Protein AF-0000000080753562 (afdb_homodimer)

pLDDT: mean 94.11, std 10.63, range [34.84, 98.75]

Nearest PDB structures (foldseek):
  7oxh-assembly1_A  TM=8.530E-01  e=1.179E-18  Thermus thermophilus HB8
  8g01-assembly1_C  TM=7.778E-01  e=6.197E-17  Escherichia coli K-12
  5i7q-assembly1_A  TM=8.798E-01  e=6.360E-14  Homo sapiens
  4dt4-assembly1_A  TM=7.526E-01  e=2.762E-15  Escherichia coli K-12
  2k8i-assembly1_A  TM=6.043E-01  e=2.868E-17  Escherichia coli

Organism: Azotobacter vinelandii (strain DJ / ATCC BAA-1303) (NCBI:txid322710)

Foldseek 3Di:
DFDDAQKKWWKWKWKDFPVGHTPDTCPPHGTDIKGQPLCPAFQQVSVVRGGPFAFDKDKDKDFLVRHQEAADPVQKDKDFQVVVPPDPDDDFQDKDWDADPVGDIFIWTFHDDDPRITMIGRGDPCHRTIMMMIMGTHHIDRHDPVCVVVSIHDPVDDPPD/DFDDAQKWWWKWKWKDFPVRDTPDTCPPHGTDIKGQPLCPAFQQVSVVRGGPFAFDKDKDKDFLVRHQEAADPVQKDKDFQVVVPPDPDDDFQDKDWDADPVGDIFIWTFHDDDPRITMIGRGDPCHRTIMMMIMGTHHIGRHDPVCVVVSIHDPVDDPPD

Secondary structure (DSSP, 8-state):
-B--TTEEEEEEEEEE-TT--EEEE-TTSPPEEEETTTT-S-HHHHHHHTT-BTT-EEEEEE-GGGTT----GGGEEEEEGGGGTT-S---TT-EEEEE-TTS-EEEEEEEEEETTEEEEE-S-TTTT--EEEEEEEEEEEEPPHHHHHHTS---SS----/-B--TTEEEEEEEEEE-TT--EEEE-TTSPPEEEETTTT-S-HHHHHHHTT-BTT-EEEEEE-GGGTT----GGGEEEEEGGGGTT-S---TT-EEEEE-TTS-EEEEEEEEEETTEEEEE-S-TTTT--EEEEEEEEEEEEPPHHHHHHTS---SS----

InterPro domains:
  IPR001179 FKBP-type peptidyl-prolyl cis-trans isomerase domain [PF00254] (6-73)
  IPR001179 FKBP-type peptidyl-prolyl cis-trans isomerase domain [PS50059] (6-93)
  IPR046357 Peptidyl-prolyl cis-trans isomerase domain superfamily [G3DSA:3.10.50.40] (1-161)

Radius of gyration: 28.95 Å; Cα contacts (8 Å, |Δi|>4): 696; chains: 2; bounding box: 46×84×55 Å

Sequence (322 aa):
MLIATNKAVSIDYTLTNDAGEVIDSSAGGAPLVYLHGAGNIIVGLEKALEGKQAGDELKVSIEPEEAYGEYSPELVATLNRAMFEGVDELAVGMQFHASGPDGSMQIVTIRDLDGDDVTVDGNHPLAGQRLNFQVKVVSVRDAHPEEIAHGHIHGAGGHHHMLIATNKAVSIDYTLTNDAGEVIDSSAGGAPLVYLHGAGNIIVGLEKALEGKQAGDELKVSIEPEEAYGEYSPELVATLNRAMFEGVDELAVGMQFHASGPDGSMQIVTIRDLDGDDVTVDGNHPLAGQRLNFQVKVVSVRDAHPEEIAHGHIHGAGGHHH

Solvent-accessible surface area (backbone atoms only — not comparable to full-atom values): 17597 Å² total; per-residue (Å²): 99,61,39,43,76,57,20,32,37,29,32,38,41,40,32,23,40,88,84,64,48,76,78,47,63,30,76,99,58,70,58,51,67,37,27,37,81,54,72,75,57,46,59,38,58,53,60,71,43,52,69,39,36,53,71,41,69,52,75,48,76,30,50,16,81,37,52,64,26,66,65,56,73,59,30,45,42,70,39,42,49,69,61,47,62,81,56,91,75,87,52,70,70,40,53,33,43,34,30,42,85,86,65,38,70,40,60,35,27,31,70,43,78,56,93,53,40,32,30,34,32,47,59,58,94,55,28,50,40,49,38,34,38,41,37,35,32,66,40,54,42,78,45,51,70,65,29,59,76,68,52,38,59,68,58,96,76,63,76,80,126,100,62,39,43,75,56,20,32,38,30,30,38,39,39,31,23,41,88,85,63,47,76,76,48,63,30,76,97,58,70,58,51,67,38,27,38,81,54,71,74,58,47,59,38,59,52,60,71,45,51,68,37,36,53,71,42,69,52,74,48,76,33,50,16,83,38,52,64,26,67,64,56,73,59,28,45,45,70,39,44,51,68,62,48,60,80,55,90,75,88,52,71,71,41,50,31,43,34,31,43,84,85,65,36,72,39,58,34,28,31,69,42,79,56,92,53,40,33,30,33,32,47,57,58,93,56,28,49,41,47,38,35,38,42,38,35,32,64,40,56,42,78,45,51,70,65,29,59,75,70,51,40,61,66,58,99,76,63,76,80,127

Structure (mmCIF, N/CA/C/O backbone):
data_AF-0000000080753562-model_v1
#
loop_
_entity.id
_entity.type
_entity.pdbx_description
1 polymer 'Peptidyl-prolyl cis-trans isomerase'
#
loop_
_atom_site.group_PDB
_atom_site.id
_atom_site.type_symbol
_atom_site.label_atom_id
_atom_site.label_alt_id
_atom_site.label_comp_id
_atom_site.label_asym_id
_atom_site.label_entity_id
_atom_site.label_seq_id
_atom_site.pdbx_PDB_ins_code
_atom_site.Cartn_x
_atom_site.Cartn_y
_atom_site.Cartn_z
_atom_site.occupancy
_atom_site.B_iso_or_equiv
_atom_site.auth_seq_id
_atom_site.auth_comp_id
_atom_site.auth_asym_id
_atom_site.auth_atom_id
_atom_site.pdbx_PDB_model_num
ATOM 1 N N . MET A 1 1 ? 16.125 -40.438 -18.219 1 96.06 1 MET A N 1
ATOM 2 C CA . MET A 1 1 ? 16.172 -40.375 -16.766 1 96.06 1 MET A CA 1
ATOM 3 C C . MET A 1 1 ? 14.82 -39.938 -16.203 1 96.06 1 MET A C 1
ATOM 5 O O . MET A 1 1 ? 14.086 -39.188 -16.859 1 96.06 1 MET A O 1
ATOM 9 N N . LEU A 1 2 ? 14.555 -40.406 -15.016 1 98.19 2 LEU A N 1
ATOM 10 C CA . LEU A 1 2 ? 13.25 -40.094 -14.438 1 98.19 2 LEU A CA 1
ATOM 11 C C . LEU A 1 2 ? 13.297 -38.781 -13.672 1 98.19 2 LEU A C 1
ATOM 13 O O . LEU A 1 2 ? 14.305 -38.469 -13.039 1 98.1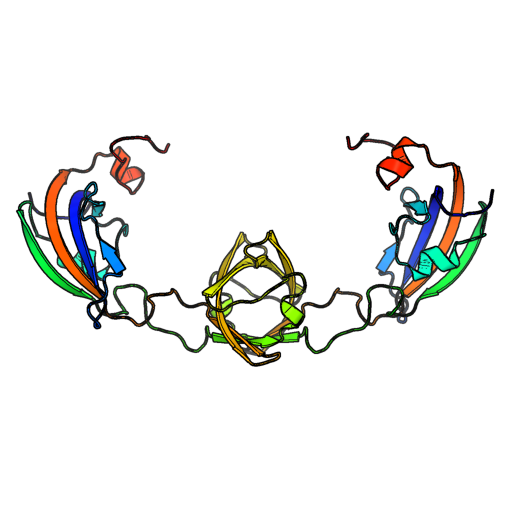9 2 LEU A O 1
ATOM 17 N N . ILE A 1 3 ? 12.242 -38.094 -13.797 1 98.69 3 ILE A N 1
ATOM 18 C CA . ILE A 1 3 ? 12.102 -36.875 -13.008 1 98.69 3 ILE A CA 1
ATOM 19 C C . ILE A 1 3 ? 12.07 -37.219 -11.523 1 98.69 3 ILE A C 1
ATOM 21 O O . ILE A 1 3 ? 11.312 -38.094 -11.094 1 98.69 3 ILE A O 1
ATOM 25 N N . ALA A 1 4 ? 12.883 -36.594 -10.789 1 98.31 4 ALA A N 1
ATOM 26 C CA . ALA A 1 4 ? 13.016 -36.719 -9.336 1 98.31 4 ALA A CA 1
ATOM 27 C C . ALA A 1 4 ? 13.633 -35.469 -8.719 1 98.31 4 ALA A C 1
ATOM 29 O O . ALA A 1 4 ? 14.047 -34.562 -9.438 1 98.31 4 ALA A O 1
ATOM 30 N N . THR A 1 5 ? 13.664 -35.469 -7.406 1 98 5 THR A N 1
ATOM 31 C CA . THR A 1 5 ? 14.227 -34.344 -6.695 1 98 5 THR A CA 1
ATOM 32 C C . THR A 1 5 ? 15.625 -34.031 -7.227 1 98 5 THR A C 1
ATOM 34 O O . THR A 1 5 ? 16.422 -34.906 -7.477 1 98 5 THR A O 1
ATOM 37 N N . ASN A 1 6 ? 15.875 -32.75 -7.457 1 97.62 6 ASN A N 1
ATOM 38 C CA . ASN A 1 6 ? 17.156 -32.188 -7.883 1 97.62 6 ASN A CA 1
ATOM 39 C C . ASN A 1 6 ? 17.453 -32.5 -9.344 1 97.62 6 ASN A C 1
ATOM 41 O O . ASN A 1 6 ? 18.609 -32.625 -9.734 1 97.62 6 ASN A O 1
ATOM 45 N N . LYS A 1 7 ? 16.438 -32.719 -10.047 1 98.25 7 LYS A N 1
ATOM 46 C CA . LYS A 1 7 ? 16.578 -32.781 -11.5 1 98.25 7 LYS A CA 1
ATOM 47 C C . LYS A 1 7 ? 16.156 -31.484 -12.156 1 98.25 7 LYS A C 1
ATOM 49 O O . LYS A 1 7 ? 15.227 -30.812 -11.695 1 98.25 7 LYS A O 1
ATOM 54 N N . ALA A 1 8 ? 16.891 -31.062 -13.148 1 98.25 8 ALA A N 1
ATOM 55 C CA . ALA A 1 8 ? 16.469 -29.984 -14.039 1 98.25 8 ALA A CA 1
ATOM 56 C C . ALA A 1 8 ? 15.523 -30.516 -15.117 1 98.25 8 ALA A C 1
ATOM 58 O O . ALA A 1 8 ? 15.906 -31.359 -15.922 1 98.25 8 ALA A O 1
ATOM 59 N N . VAL A 1 9 ? 14.344 -30.016 -15.164 1 98.31 9 VAL A N 1
ATOM 60 C CA . VAL A 1 9 ? 13.32 -30.547 -16.047 1 98.31 9 VAL A CA 1
ATOM 61 C C . VAL A 1 9 ? 12.836 -29.453 -17 1 98.31 9 VAL A C 1
ATOM 63 O O . VAL A 1 9 ? 12.586 -28.328 -16.578 1 98.31 9 VAL A O 1
ATOM 66 N N . SER A 1 10 ? 12.812 -29.703 -18.234 1 97.81 10 SER A N 1
ATOM 67 C CA . SER A 1 10 ? 12.25 -28.828 -19.266 1 97.81 10 SER A CA 1
ATOM 68 C C . SER A 1 10 ? 10.906 -29.359 -19.766 1 97.81 10 SER A C 1
ATOM 70 O O . SER A 1 10 ? 10.805 -30.531 -20.156 1 97.81 10 SER A O 1
ATOM 72 N N . ILE A 1 11 ? 9.898 -28.5 -19.781 1 98.31 11 ILE A N 1
ATOM 73 C CA . ILE A 1 11 ? 8.594 -28.984 -20.203 1 98.31 11 ILE A CA 1
ATOM 74 C C . ILE A 1 11 ? 7.961 -27.984 -21.172 1 98.31 11 ILE A C 1
ATOM 76 O O . ILE A 1 11 ? 8.164 -26.766 -21.031 1 98.31 11 ILE A O 1
ATOM 80 N N . ASP A 1 12 ? 7.211 -28.438 -22.125 1 98.12 12 ASP A N 1
ATOM 81 C CA . ASP A 1 12 ? 6.172 -27.688 -22.828 1 98.12 12 ASP A CA 1
ATOM 82 C C . ASP A 1 12 ? 4.812 -27.875 -22.156 1 98.12 12 ASP A C 1
ATOM 84 O O . ASP A 1 12 ? 4.48 -28.969 -21.719 1 98.12 12 ASP A O 1
ATOM 88 N N . TYR A 1 13 ? 4.082 -26.781 -22.109 1 98.56 13 TYR A N 1
ATOM 89 C CA . TYR A 1 13 ? 2.803 -26.953 -21.438 1 98.56 13 TYR A CA 1
ATOM 90 C C . TYR A 1 13 ? 1.771 -25.969 -21.969 1 98.56 13 TYR A C 1
ATOM 92 O O . TYR A 1 13 ? 2.127 -24.938 -22.547 1 98.56 13 TYR A O 1
ATOM 100 N N . THR A 1 14 ? 0.542 -26.297 -21.828 1 98.44 14 THR A N 1
ATOM 101 C CA . THR A 1 14 ? -0.623 -25.422 -21.938 1 98.44 14 THR A CA 1
ATOM 102 C C . THR A 1 14 ? -1.498 -25.531 -20.703 1 98.44 14 THR A C 1
ATOM 104 O O . THR A 1 14 ? -1.839 -26.625 -20.266 1 98.44 14 THR A O 1
ATOM 107 N N . LEU A 1 15 ? -1.77 -24.406 -20.125 1 98.56 15 LEU A N 1
ATOM 108 C CA . LEU A 1 15 ? -2.607 -24.312 -18.938 1 98.56 15 LEU A CA 1
ATOM 109 C C . LEU A 1 15 ? -3.969 -23.719 -19.266 1 98.56 15 LEU A C 1
ATOM 111 O O . LEU A 1 15 ? -4.047 -22.625 -19.828 1 98.56 15 LEU A O 1
ATOM 115 N N . THR A 1 16 ? -4.996 -24.422 -18.938 1 98.38 16 THR A N 1
ATOM 116 C CA . THR A 1 16 ? -6.348 -23.922 -19.156 1 98.38 16 THR A CA 1
ATOM 117 C C . THR A 1 16 ? -7.16 -24 -17.859 1 98.38 16 THR A C 1
ATOM 119 O O . THR A 1 16 ? -6.801 -24.734 -16.938 1 98.38 16 THR A O 1
ATOM 122 N N . ASN A 1 17 ? -8.195 -23.172 -17.875 1 97.81 17 ASN A N 1
ATOM 123 C CA . ASN A 1 17 ? -9.188 -23.359 -16.812 1 97.81 17 ASN A CA 1
ATOM 124 C C . ASN A 1 17 ? -10.305 -24.297 -17.25 1 97.81 17 ASN A C 1
ATOM 126 O O . ASN A 1 17 ? -10.25 -24.859 -18.344 1 97.81 17 ASN A O 1
ATOM 130 N N . ASP A 1 18 ? -11.273 -24.562 -16.328 1 96.88 18 ASP A N 1
ATOM 131 C CA . ASP A 1 18 ? -12.336 -25.531 -16.609 1 96.88 18 ASP A CA 1
ATOM 132 C C . ASP A 1 18 ? -13.211 -25.047 -17.766 1 96.88 18 ASP A C 1
ATOM 134 O O . ASP A 1 18 ? -13.898 -25.859 -18.406 1 96.88 18 ASP A O 1
ATOM 138 N N . ALA A 1 19 ? -13.18 -23.828 -18.031 1 96 19 ALA A N 1
ATOM 139 C CA . ALA A 1 19 ? -13.953 -23.281 -19.156 1 96 19 ALA A CA 1
ATOM 140 C C . ALA A 1 19 ? -13.219 -23.484 -20.469 1 96 19 ALA A C 1
ATOM 142 O O . ALA A 1 19 ? -13.75 -23.156 -21.531 1 96 19 ALA A O 1
ATOM 143 N N . GLY A 1 20 ? -12.031 -23.875 -20.391 1 96.31 20 GLY A N 1
ATOM 144 C CA . GLY A 1 20 ? -11.242 -24.156 -21.578 1 96.31 20 GLY A CA 1
ATOM 145 C C . GLY A 1 20 ? -10.422 -22.969 -22.031 1 96.31 20 GLY A C 1
ATOM 146 O O . GLY A 1 20 ? -9.766 -23.016 -23.078 1 96.31 20 GLY A O 1
ATOM 147 N N . GLU A 1 21 ? -10.5 -21.953 -21.266 1 97.12 21 GLU A N 1
ATOM 148 C CA . GLU A 1 21 ? -9.703 -20.766 -21.594 1 97.12 21 GLU A CA 1
ATOM 149 C C . GLU A 1 21 ? -8.227 -21 -21.297 1 97.12 21 GLU A C 1
ATOM 151 O O . GLU A 1 21 ? -7.875 -21.5 -20.219 1 97.12 21 GLU A O 1
ATOM 156 N N . VAL A 1 22 ? -7.41 -20.547 -22.234 1 98.12 22 VAL A N 1
ATOM 157 C CA . VAL A 1 22 ? -5.973 -20.672 -22.031 1 98.12 22 VAL A CA 1
ATOM 158 C C . VAL A 1 22 ? -5.48 -19.594 -21.078 1 98.12 22 VAL A C 1
ATOM 160 O O . VAL A 1 22 ? -5.68 -18.391 -21.344 1 98.12 22 VAL A O 1
ATOM 163 N N . ILE A 1 23 ? -4.895 -19.969 -20.047 1 97.12 23 ILE A N 1
ATOM 164 C CA . ILE A 1 23 ? -4.363 -19.062 -19.031 1 97.12 23 ILE A CA 1
ATOM 165 C C . ILE A 1 23 ? -2.889 -18.781 -19.328 1 97.12 23 ILE A C 1
ATOM 167 O O . ILE A 1 23 ? -2.43 -17.641 -19.203 1 97.12 23 ILE A O 1
ATOM 171 N N . ASP A 1 24 ? -2.158 -19.844 -19.625 1 96.62 24 ASP A N 1
ATOM 172 C CA . ASP A 1 24 ? -0.731 -19.75 -19.906 1 96.62 24 ASP A CA 1
ATOM 173 C C . ASP A 1 24 ? -0.28 -20.906 -20.797 1 96.62 24 ASP A C 1
ATOM 175 O O . ASP A 1 24 ? -0.893 -21.984 -20.797 1 96.62 24 ASP A O 1
ATOM 179 N N . SER A 1 25 ? 0.818 -20.625 -21.516 1 97.25 25 SER A N 1
ATOM 180 C CA . SER A 1 25 ? 1.336 -21.656 -22.406 1 97.25 25 SER A CA 1
ATOM 181 C C . SER A 1 25 ? 2.791 -21.391 -22.781 1 97.25 25 SER A C 1
ATOM 183 O O . SER A 1 25 ? 3.213 -20.234 -22.859 1 97.25 25 SER A O 1
ATOM 185 N N . SER A 1 26 ? 3.564 -22.391 -22.969 1 95.25 26 SER A N 1
ATOM 186 C CA . SER A 1 26 ? 4.922 -22.266 -23.484 1 95.25 26 SER A CA 1
ATOM 187 C C . SER A 1 26 ? 4.938 -22.281 -25.016 1 95.25 26 SER A C 1
ATOM 189 O O . SER A 1 26 ? 6.004 -22.219 -25.625 1 95.25 26 SER A O 1
ATOM 191 N N . ALA A 1 27 ? 3.773 -22.453 -25.625 1 89.19 27 ALA A N 1
ATOM 192 C CA . ALA A 1 27 ? 3.703 -22.562 -27.078 1 89.19 27 ALA A CA 1
ATOM 193 C C . ALA A 1 27 ? 4.332 -21.344 -27.75 1 89.19 27 ALA A C 1
ATOM 195 O O . ALA A 1 27 ? 4.031 -20.203 -27.391 1 89.19 27 ALA A O 1
ATOM 196 N N . GLY A 1 28 ? 5.152 -21.578 -28.781 1 90.75 28 GLY A N 1
ATOM 197 C CA . GLY A 1 28 ? 5.777 -20.531 -29.562 1 90.75 28 GLY A CA 1
ATOM 198 C C . GLY A 1 28 ? 7.043 -19.984 -28.922 1 90.75 28 GLY A C 1
ATOM 199 O O . GLY A 1 28 ? 7.699 -19.094 -29.484 1 90.75 28 GLY A O 1
ATOM 200 N N . GLY A 1 29 ? 7.371 -20.453 -27.703 1 91.44 29 GLY A N 1
ATOM 201 C CA . GLY A 1 29 ? 8.578 -20.031 -27.016 1 91.44 29 GLY A CA 1
ATOM 202 C C . GLY A 1 29 ? 9.422 -21.188 -26.516 1 91.44 29 GLY A C 1
ATOM 203 O O . GLY A 1 29 ? 9.25 -22.328 -26.953 1 91.44 29 GLY A O 1
ATOM 204 N N . ALA A 1 30 ? 10.383 -20.859 -25.703 1 92.5 30 ALA A N 1
ATOM 205 C CA . ALA A 1 30 ? 11.227 -21.875 -25.094 1 92.5 30 ALA A CA 1
ATOM 206 C C . ALA A 1 30 ? 10.461 -22.641 -24.016 1 92.5 30 ALA A C 1
ATOM 208 O O . ALA A 1 30 ? 9.57 -22.078 -23.359 1 92.5 30 ALA A O 1
ATOM 209 N N . PRO A 1 31 ? 10.789 -23.828 -23.828 1 96.38 31 PRO A N 1
ATOM 210 C CA . PRO A 1 31 ? 10.172 -24.609 -22.75 1 96.38 31 PRO A CA 1
ATOM 211 C C . PRO A 1 31 ? 10.445 -24.016 -21.375 1 96.38 31 PRO A C 1
ATOM 213 O O . PRO A 1 31 ? 11.422 -23.281 -21.188 1 96.38 31 PRO A O 1
ATOM 216 N N . LEU A 1 32 ? 9.57 -24.328 -20.422 1 96.5 32 LEU A N 1
ATOM 217 C CA . LEU A 1 32 ? 9.797 -23.953 -19.031 1 96.5 32 LEU A CA 1
ATOM 218 C C . LEU A 1 32 ? 10.812 -24.891 -18.375 1 96.5 32 LEU A C 1
ATOM 220 O O . LEU A 1 32 ? 10.688 -26.109 -18.469 1 96.5 32 LEU A O 1
ATOM 224 N N . VAL A 1 33 ? 11.781 -24.297 -17.797 1 97.12 33 VAL A N 1
ATOM 225 C CA . VAL A 1 33 ? 12.781 -25.094 -17.094 1 97.12 33 VAL A CA 1
ATOM 226 C C . VAL A 1 33 ? 12.703 -24.812 -15.594 1 97.12 33 VAL A C 1
ATOM 228 O O . VAL A 1 33 ? 12.648 -23.656 -15.172 1 97.12 33 VAL A O 1
ATOM 231 N N . TYR A 1 34 ? 12.641 -25.891 -14.836 1 97.56 34 TYR A N 1
ATOM 232 C CA . TYR A 1 34 ? 12.539 -25.719 -13.391 1 97.56 34 TYR A CA 1
ATOM 233 C C . TYR A 1 34 ? 13.32 -26.797 -12.648 1 97.56 34 TYR A C 1
ATOM 235 O O . TYR A 1 34 ? 13.688 -27.812 -13.234 1 97.56 34 TYR A O 1
ATOM 243 N N . LEU A 1 35 ? 13.672 -26.516 -11.445 1 98.25 35 LEU A N 1
ATOM 244 C CA . LEU A 1 35 ? 14.328 -27.484 -10.562 1 98.25 35 LEU A CA 1
ATOM 245 C C . LEU A 1 35 ? 13.297 -28.297 -9.781 1 98.25 35 LEU A C 1
ATOM 247 O O . LEU A 1 35 ? 12.617 -27.75 -8.906 1 98.25 35 LEU A O 1
ATOM 251 N N . HIS A 1 36 ? 13.195 -29.578 -10.062 1 98.31 36 HIS A N 1
ATOM 252 C CA . HIS A 1 36 ? 12.195 -30.422 -9.422 1 98.31 36 HIS A CA 1
ATOM 253 C C . HIS A 1 36 ? 12.477 -30.578 -7.93 1 98.31 36 HIS A C 1
ATOM 255 O O . HIS A 1 36 ? 13.609 -30.875 -7.539 1 98.31 36 HIS A O 1
ATOM 261 N N . GLY A 1 37 ? 11.43 -30.406 -7.18 1 97.5 37 GLY A N 1
ATOM 262 C CA . GLY A 1 37 ? 11.578 -30.547 -5.738 1 97.5 37 GLY A CA 1
ATOM 263 C C . GLY A 1 37 ? 11.844 -29.234 -5.039 1 97.5 37 GLY A C 1
ATOM 264 O O . GLY A 1 37 ? 11.859 -29.172 -3.809 1 97.5 37 GLY A O 1
ATOM 265 N N . ALA A 1 38 ? 12.039 -28.188 -5.73 1 97.12 38 ALA A N 1
ATOM 266 C CA . ALA A 1 38 ? 12.422 -26.906 -5.148 1 97.12 38 ALA A CA 1
ATOM 267 C C . ALA A 1 38 ? 11.219 -25.969 -5.031 1 97.12 38 ALA A C 1
ATOM 269 O O . ALA A 1 38 ? 11.367 -24.812 -4.652 1 97.12 38 ALA A O 1
ATOM 270 N N . GLY A 1 39 ? 10.086 -26.484 -5.363 1 96.19 39 GLY A N 1
ATOM 271 C CA . GLY A 1 39 ? 8.883 -25.672 -5.246 1 96.19 39 GLY A CA 1
ATOM 272 C C . GLY A 1 39 ? 8.805 -24.578 -6.297 1 96.19 39 GLY A C 1
ATOM 273 O O . GLY A 1 39 ? 8.258 -23.5 -6.035 1 96.19 39 GLY A O 1
ATOM 274 N N . ASN A 1 40 ? 9.352 -24.75 -7.5 1 96.06 40 ASN A N 1
ATOM 275 C CA . ASN A 1 40 ? 9.406 -23.75 -8.562 1 96.06 40 ASN A CA 1
ATOM 276 C C . ASN A 1 40 ? 8.102 -23.703 -9.359 1 96.06 40 ASN A C 1
ATOM 278 O O . ASN A 1 40 ? 7.859 -22.75 -10.102 1 96.06 40 ASN A O 1
ATOM 282 N N . ILE A 1 41 ? 7.285 -24.734 -9.297 1 96.75 41 ILE A N 1
ATOM 283 C CA . ILE A 1 41 ? 5.988 -24.828 -9.961 1 96.75 41 ILE A CA 1
ATOM 284 C C . ILE A 1 41 ? 4.93 -25.297 -8.969 1 96.75 41 ILE A C 1
ATOM 286 O O . ILE A 1 41 ? 5.25 -25.656 -7.832 1 96.75 41 ILE A O 1
ATOM 290 N N . ILE A 1 42 ? 3.701 -25.172 -9.344 1 96.62 42 ILE A N 1
ATOM 291 C CA . ILE A 1 42 ? 2.648 -25.5 -8.383 1 96.62 42 ILE A CA 1
ATOM 292 C C . ILE A 1 42 ? 2.779 -26.969 -7.961 1 96.62 42 ILE A C 1
ATOM 294 O O . ILE A 1 42 ? 3.164 -27.828 -8.766 1 96.62 42 ILE A O 1
ATOM 298 N N . VAL A 1 43 ? 2.518 -27.266 -6.734 1 97.62 43 VAL A N 1
ATOM 299 C CA . VAL A 1 43 ? 2.768 -28.547 -6.062 1 97.62 43 VAL A CA 1
ATOM 300 C C . VAL A 1 43 ? 2.072 -29.672 -6.82 1 97.62 43 VAL A C 1
ATOM 302 O O . VAL A 1 43 ? 2.643 -30.75 -6.996 1 97.62 43 VAL A O 1
ATOM 305 N N . GLY A 1 44 ? 0.854 -29.453 -7.223 1 98.44 44 GLY A N 1
ATOM 306 C CA . GLY A 1 44 ? 0.117 -30.484 -7.941 1 98.44 44 GLY A CA 1
ATOM 307 C C . GLY A 1 44 ? 0.78 -30.891 -9.242 1 98.44 44 GLY A C 1
ATOM 308 O O . GLY A 1 44 ? 0.771 -32.062 -9.602 1 98.44 44 GLY A O 1
ATOM 309 N N . LEU A 1 45 ? 1.279 -29.938 -9.969 1 98.5 45 LEU A N 1
ATOM 310 C CA . LEU A 1 45 ? 1.961 -30.25 -11.219 1 98.5 45 LEU A CA 1
ATOM 311 C C . LEU A 1 45 ? 3.258 -31 -10.953 1 98.5 45 LEU A C 1
ATOM 313 O O . LEU A 1 45 ? 3.578 -31.953 -11.664 1 98.5 45 LEU A O 1
ATOM 317 N N . GLU A 1 46 ? 4.012 -30.547 -10.023 1 98.25 46 GLU A N 1
ATOM 318 C CA . GLU A 1 46 ? 5.254 -31.219 -9.672 1 98.25 46 GLU A CA 1
ATOM 319 C C . GLU A 1 46 ? 5.004 -32.688 -9.328 1 98.25 46 GLU A C 1
ATOM 321 O O . GLU A 1 46 ? 5.734 -33.562 -9.781 1 98.25 46 GLU A O 1
ATOM 326 N N . LYS A 1 47 ? 3.994 -32.969 -8.539 1 98.31 47 LYS A N 1
ATOM 327 C CA . LYS A 1 47 ? 3.619 -34.344 -8.172 1 98.31 47 LYS A CA 1
ATOM 328 C C . LYS A 1 47 ? 3.283 -35.156 -9.406 1 98.31 47 LYS A C 1
ATOM 330 O O . LYS A 1 47 ? 3.695 -36.312 -9.516 1 98.31 47 LYS A O 1
ATOM 335 N N . ALA A 1 48 ? 2.551 -34.531 -10.289 1 98.5 48 ALA A N 1
ATOM 336 C CA . ALA A 1 48 ? 2.111 -35.25 -11.492 1 98.5 48 ALA A CA 1
ATOM 337 C C . ALA A 1 48 ? 3.297 -35.594 -12.383 1 98.5 48 ALA A C 1
ATOM 339 O O . ALA A 1 48 ? 3.25 -36.594 -13.117 1 98.5 48 ALA A O 1
ATOM 340 N N . LEU A 1 49 ? 4.367 -34.844 -12.266 1 98.69 49 LEU A N 1
ATOM 341 C CA . LEU A 1 49 ? 5.504 -35.031 -13.164 1 98.69 49 LEU A CA 1
ATOM 342 C C . LEU A 1 49 ? 6.512 -36 -12.57 1 98.69 49 LEU A C 1
ATOM 344 O O . LEU A 1 49 ? 7.383 -36.5 -13.281 1 98.69 49 LEU A O 1
ATOM 348 N N . GLU A 1 50 ? 6.438 -36.188 -11.289 1 98.56 50 GLU A N 1
ATOM 349 C CA . GLU A 1 50 ? 7.367 -37.094 -10.617 1 98.56 50 GLU A CA 1
ATOM 350 C C . GLU A 1 50 ? 7.387 -38.438 -11.289 1 98.56 50 GLU A C 1
ATOM 352 O O . GLU A 1 50 ? 6.332 -39.031 -11.578 1 98.56 50 GLU A O 1
ATOM 357 N N . GLY A 1 51 ? 8.516 -38.969 -11.562 1 98.62 51 GLY A N 1
ATOM 358 C CA . GLY A 1 51 ? 8.68 -40.312 -12.109 1 98.62 51 GLY A CA 1
ATOM 359 C C . GLY A 1 51 ? 8.508 -40.375 -13.609 1 98.62 51 GLY A C 1
ATOM 360 O O . GLY A 1 51 ? 8.633 -41.438 -14.211 1 98.62 51 GLY A O 1
ATOM 361 N N . LYS A 1 52 ? 8.195 -39.219 -14.25 1 98.62 52 LYS A N 1
ATOM 362 C CA . LYS A 1 52 ? 8.125 -39.156 -15.711 1 98.62 52 LYS A CA 1
ATOM 363 C C . LYS A 1 52 ? 9.516 -39 -16.312 1 98.62 52 LYS A C 1
ATOM 365 O O . LYS A 1 52 ? 10.5 -38.812 -15.594 1 98.62 52 LYS A O 1
ATOM 370 N N . GLN A 1 53 ? 9.578 -39.125 -17.609 1 98.5 53 GLN A N 1
ATOM 371 C CA . GLN A 1 53 ? 10.844 -38.969 -18.312 1 98.5 53 GLN A CA 1
ATOM 372 C C . GLN A 1 53 ? 10.664 -38.188 -19.609 1 98.5 53 GLN A C 1
ATOM 374 O O . GLN A 1 53 ? 9.539 -37.969 -20.047 1 98.5 53 GLN A O 1
ATOM 379 N N . ALA A 1 54 ? 11.773 -37.75 -20.219 1 98.5 54 ALA A N 1
ATOM 380 C CA . ALA A 1 54 ? 11.727 -37.031 -21.469 1 98.5 54 ALA A CA 1
ATOM 381 C C . ALA A 1 54 ? 10.883 -37.75 -22.516 1 98.5 54 ALA A C 1
ATOM 383 O O . ALA A 1 54 ? 11 -38.969 -22.656 1 98.5 54 ALA A O 1
ATOM 384 N N . GLY A 1 55 ? 10.055 -37.062 -23.141 1 98.38 55 GLY A N 1
ATOM 385 C CA . GLY A 1 55 ? 9.188 -37.656 -24.156 1 98.38 55 GLY A CA 1
ATOM 386 C C . GLY A 1 55 ? 7.797 -37.969 -23.641 1 98.38 55 GLY A C 1
ATOM 387 O O . GLY A 1 55 ? 6.863 -38.125 -24.438 1 98.38 55 GLY A O 1
ATOM 388 N N . ASP A 1 56 ? 7.617 -38.125 -22.359 1 98.62 56 ASP A N 1
ATOM 389 C CA . ASP A 1 56 ? 6.305 -38.406 -21.781 1 98.62 56 ASP A CA 1
ATOM 390 C C . ASP A 1 56 ? 5.363 -37.219 -21.969 1 98.62 56 ASP A C 1
ATOM 392 O O . ASP A 1 56 ? 5.793 -36.062 -21.922 1 98.62 56 ASP A O 1
ATOM 396 N N . GLU A 1 57 ? 4.148 -37.531 -22.219 1 98.56 57 GLU A N 1
ATOM 397 C CA . GLU A 1 57 ? 3.064 -36.531 -22.25 1 98.56 57 GLU A CA 1
ATOM 398 C C . GLU A 1 57 ? 2 -36.844 -21.203 1 98.56 57 GLU A C 1
ATOM 400 O O . GLU A 1 57 ? 1.703 -38.031 -20.938 1 98.56 57 GLU A O 1
ATOM 405 N N . LEU A 1 58 ? 1.498 -35.844 -20.641 1 98 58 LEU A N 1
ATOM 406 C CA . LEU A 1 58 ? 0.431 -36.094 -19.672 1 98 58 LEU A CA 1
ATOM 407 C C . LEU A 1 58 ? -0.537 -34.906 -19.625 1 98 58 LEU A C 1
ATOM 409 O O . LEU A 1 58 ? -0.171 -33.781 -19.984 1 98 58 LEU A O 1
ATOM 413 N N . LYS A 1 59 ? -1.814 -35.188 -19.375 1 98.44 59 LYS A N 1
ATOM 414 C CA . LYS A 1 59 ? -2.865 -34.25 -19 1 98.44 59 LYS A CA 1
ATOM 415 C C . LYS A 1 59 ? -3.277 -34.406 -17.547 1 98.44 59 LYS A C 1
ATOM 417 O O . LYS A 1 59 ? -3.539 -35.531 -17.094 1 98.44 59 LYS A O 1
ATOM 422 N N . VAL A 1 60 ? -3.279 -33.344 -16.844 1 98.5 60 VAL A N 1
ATOM 423 C CA . VAL A 1 60 ? -3.611 -33.469 -15.43 1 98.5 60 VAL A CA 1
ATOM 424 C C . VAL A 1 60 ? -4.426 -32.25 -14.977 1 98.5 60 VAL A C 1
ATOM 426 O O . VAL A 1 60 ? -4.16 -31.125 -15.398 1 98.5 60 VAL A O 1
ATOM 429 N N . SER A 1 61 ? -5.453 -32.531 -14.203 1 98.69 61 SER A N 1
ATOM 430 C CA . SER A 1 61 ? -6.219 -31.484 -13.523 1 98.69 61 SER A CA 1
ATOM 431 C C . SER A 1 61 ? -5.777 -31.328 -12.07 1 98.69 61 SER A C 1
ATOM 433 O O . SER A 1 61 ? -5.68 -32.312 -11.336 1 98.69 61 SER A O 1
ATOM 435 N N . ILE A 1 62 ? -5.469 -30.141 -11.711 1 98.5 62 ILE A N 1
ATOM 436 C CA . ILE A 1 62 ? -4.977 -29.859 -10.367 1 98.5 62 ILE A CA 1
ATOM 437 C C . ILE A 1 62 ? -6.016 -29.062 -9.594 1 98.5 62 ILE A C 1
ATOM 439 O O . ILE A 1 62 ? -6.41 -27.969 -10.023 1 98.5 62 ILE A O 1
ATOM 443 N N . GLU A 1 63 ? -6.426 -29.594 -8.477 1 98.44 63 GLU A N 1
ATOM 444 C CA . GLU A 1 63 ? -7.406 -28.906 -7.641 1 98.44 63 GLU A CA 1
ATOM 445 C C . GLU A 1 63 ? -6.797 -27.672 -6.984 1 98.44 63 GLU A C 1
ATOM 447 O O . GLU A 1 63 ? -5.582 -27.594 -6.816 1 98.44 63 GLU A O 1
ATOM 452 N N . PRO A 1 64 ? -7.641 -26.703 -6.531 1 98.19 64 PRO A N 1
ATOM 453 C CA . PRO A 1 64 ? -7.141 -25.453 -5.961 1 98.19 64 PRO A CA 1
ATOM 454 C C . PRO A 1 64 ? -6.18 -25.688 -4.797 1 98.19 64 PRO A C 1
ATOM 456 O O . PRO A 1 64 ? -5.188 -24.969 -4.664 1 98.19 64 PRO A O 1
ATOM 459 N N . GLU A 1 65 ? -6.387 -26.719 -3.986 1 97.69 65 GLU A N 1
ATOM 460 C CA . GLU A 1 65 ? -5.586 -26.969 -2.793 1 97.69 65 GLU A CA 1
ATOM 461 C C . GLU A 1 65 ? -4.137 -27.281 -3.154 1 97.69 65 GLU A C 1
ATOM 463 O O . GLU A 1 65 ? -3.232 -27.078 -2.338 1 97.69 65 GLU A O 1
ATOM 468 N N . GLU A 1 66 ? -3.912 -27.734 -4.344 1 98 66 GLU A N 1
ATOM 469 C CA . GLU A 1 66 ? -2.561 -28.078 -4.789 1 98 66 GLU A CA 1
ATOM 470 C C . GLU A 1 66 ? -2.086 -27.125 -5.879 1 98 66 GLU A C 1
ATOM 472 O O . GLU A 1 66 ? -1.124 -27.406 -6.59 1 98 66 GLU A O 1
ATOM 477 N N . ALA A 1 67 ? -2.824 -26.047 -6.066 1 97.62 67 ALA A N 1
ATOM 478 C CA . ALA A 1 67 ? -2.473 -25 -7.027 1 97.62 67 ALA A CA 1
ATOM 479 C C . ALA A 1 67 ? -2.291 -23.656 -6.332 1 97.62 67 ALA A C 1
ATOM 481 O O . ALA A 1 67 ? -1.321 -23.453 -5.598 1 97.62 67 ALA A O 1
ATOM 482 N N . TYR A 1 68 ? -3.213 -22.75 -6.566 1 97.12 68 TYR A N 1
ATOM 483 C CA . TYR A 1 68 ? -3.047 -21.422 -6.008 1 97.12 68 TYR A CA 1
ATOM 484 C C . TYR A 1 68 ? -3.908 -21.234 -4.762 1 97.12 68 TYR A C 1
ATOM 486 O O . TYR A 1 68 ? -4.125 -20.109 -4.309 1 97.12 68 TYR A O 1
ATOM 494 N N . GLY A 1 69 ? -4.469 -22.438 -4.223 1 96.94 69 GLY A N 1
ATOM 495 C CA . GLY A 1 69 ? -5.238 -22.406 -2.988 1 96.94 69 GLY A CA 1
ATOM 496 C C . GLY A 1 69 ? -6.715 -22.141 -3.209 1 96.94 69 GLY A C 1
ATOM 497 O O . GLY A 1 69 ? -7.137 -21.844 -4.324 1 96.94 69 GLY A O 1
ATOM 498 N N . GLU A 1 70 ? -7.461 -22.297 -2.15 1 97.44 70 GLU A N 1
ATOM 499 C CA . GLU A 1 70 ? -8.898 -22.047 -2.191 1 97.44 70 GLU A CA 1
ATOM 500 C C . GLU A 1 70 ? -9.203 -20.547 -2.197 1 97.44 70 GLU A C 1
ATOM 502 O O . GLU A 1 70 ? -8.375 -19.75 -1.767 1 97.44 70 GLU A O 1
ATOM 507 N N . TYR A 1 71 ? -10.391 -20.25 -2.795 1 97.38 71 TYR A N 1
ATOM 508 C CA . TYR A 1 71 ? -10.859 -18.875 -2.725 1 97.38 71 TYR A CA 1
ATOM 509 C C . TYR A 1 71 ? -11.359 -18.531 -1.324 1 97.38 71 TYR A C 1
ATOM 511 O O . TYR A 1 71 ? -12.125 -19.297 -0.733 1 97.38 71 TYR A O 1
ATOM 519 N N . SER A 1 72 ? -10.867 -17.422 -0.806 1 96.62 72 SER A N 1
ATOM 520 C CA . SER A 1 72 ? -11.289 -17.031 0.534 1 96.62 72 SER A CA 1
ATOM 521 C C . SER A 1 72 ? -12.188 -15.797 0.489 1 96.62 72 SER A C 1
ATOM 523 O O . SER A 1 72 ? -11.734 -14.711 0.11 1 96.62 72 SER A O 1
ATOM 525 N N . PRO A 1 73 ? -13.391 -15.922 0.881 1 96.56 73 PRO A N 1
ATOM 526 C CA . PRO A 1 73 ? -14.266 -14.742 0.941 1 96.56 73 PRO A CA 1
ATOM 527 C C . PRO A 1 73 ? -13.758 -13.688 1.916 1 96.56 73 PRO A C 1
ATOM 529 O O . PRO A 1 73 ? -14.086 -12.5 1.775 1 96.56 73 PRO A O 1
ATOM 532 N N . GLU A 1 74 ? -12.953 -14.07 2.885 1 96 74 GLU A N 1
ATOM 533 C CA . GLU A 1 74 ? -12.43 -13.164 3.898 1 96 74 GLU A CA 1
ATOM 534 C C . GLU A 1 74 ? -11.422 -12.188 3.297 1 96 74 GLU A C 1
ATOM 536 O O . GLU A 1 74 ? -11.07 -11.188 3.92 1 96 74 GLU A O 1
ATOM 541 N N . LEU A 1 75 ? -10.992 -12.469 2.145 1 96.56 75 LEU A N 1
ATOM 542 C CA . LEU A 1 75 ? -10.016 -11.609 1.483 1 96.56 75 LEU A CA 1
ATOM 543 C C . LEU A 1 75 ? -10.703 -10.648 0.522 1 96.56 75 LEU A C 1
ATOM 545 O O . LEU A 1 75 ? -10.055 -10.055 -0.342 1 96.56 75 LEU A O 1
ATOM 549 N N . VAL A 1 76 ? -11.969 -10.594 0.696 1 97 76 VAL A N 1
ATOM 550 C CA . VAL A 1 76 ? -12.766 -9.625 -0.05 1 97 76 VAL A CA 1
ATOM 551 C C . VAL A 1 76 ? -13.328 -8.578 0.905 1 97 76 VAL A C 1
ATOM 553 O O . VAL A 1 76 ? -13.812 -8.914 1.989 1 97 76 VAL A O 1
ATOM 556 N N . ALA A 1 77 ? -13.258 -7.309 0.489 1 96.81 77 ALA A N 1
ATOM 557 C CA . ALA A 1 77 ? -13.766 -6.234 1.337 1 96.81 77 ALA A CA 1
ATOM 558 C C . ALA A 1 77 ? -14.336 -5.094 0.497 1 96.81 77 ALA A C 1
ATOM 560 O O . ALA A 1 77 ? -13.984 -4.945 -0.676 1 96.81 77 ALA A O 1
ATOM 561 N N . THR A 1 78 ? -15.234 -4.43 1.096 1 97 78 THR A N 1
ATOM 562 C CA . THR A 1 78 ? -15.781 -3.229 0.468 1 97 78 THR A CA 1
ATOM 563 C C . THR A 1 78 ? -15.273 -1.973 1.169 1 97 78 THR A C 1
ATOM 565 O O . THR A 1 78 ? -15.383 -1.849 2.391 1 97 78 THR A O 1
ATOM 568 N N . LEU A 1 79 ? -14.703 -1.062 0.428 1 96.94 79 LEU A N 1
ATOM 569 C CA . LEU A 1 79 ? -14.172 0.203 0.919 1 96.94 79 LEU A CA 1
ATOM 570 C C . LEU A 1 79 ? -14.898 1.384 0.292 1 96.94 79 LEU A C 1
ATOM 572 O O . LEU A 1 79 ? -15.5 1.253 -0.78 1 96.94 79 LEU A O 1
ATOM 576 N N . ASN A 1 80 ? -14.852 2.465 0.964 1 97 80 ASN A N 1
ATOM 577 C CA . ASN A 1 80 ? -15.367 3.688 0.364 1 97 80 ASN A CA 1
ATOM 578 C C . ASN A 1 80 ? -14.414 4.25 -0.684 1 97 80 ASN A C 1
ATOM 580 O O . ASN A 1 80 ? -13.203 4.262 -0.479 1 97 80 ASN A O 1
ATOM 584 N N . ARG A 1 81 ? -14.977 4.766 -1.74 1 95.56 81 ARG A N 1
ATOM 585 C CA . ARG A 1 81 ? -14.219 5.344 -2.842 1 95.56 81 ARG A CA 1
ATOM 586 C C . ARG A 1 81 ? -13.266 6.43 -2.34 1 95.56 81 ARG A C 1
ATOM 588 O O . ARG A 1 81 ? -12.195 6.629 -2.906 1 95.56 81 ARG A O 1
ATOM 595 N N . ALA A 1 82 ? -13.547 7.082 -1.299 1 93.38 82 ALA A N 1
ATOM 596 C CA . ALA A 1 82 ? -12.742 8.156 -0.726 1 93.38 82 ALA A CA 1
ATOM 597 C C . ALA A 1 82 ? -11.383 7.641 -0.26 1 93.38 82 ALA A C 1
ATOM 599 O O . ALA A 1 82 ? -10.43 8.414 -0.132 1 93.38 82 ALA A O 1
ATOM 600 N N . MET A 1 83 ? -11.289 6.355 0.011 1 92.81 83 MET A N 1
ATOM 601 C CA . MET A 1 83 ? -10.039 5.762 0.477 1 92.81 83 MET A CA 1
ATOM 602 C C . MET A 1 83 ? -9.023 5.672 -0.657 1 92.81 83 MET A C 1
ATOM 604 O O . MET A 1 83 ? -7.852 5.363 -0.424 1 92.81 83 MET A O 1
ATOM 608 N N . PHE A 1 84 ? -9.438 5.938 -1.807 1 93.56 84 PHE A N 1
ATOM 609 C CA . PHE A 1 84 ? -8.578 5.883 -2.986 1 93.56 84 PHE A CA 1
ATOM 610 C C . PHE A 1 84 ? -8.344 7.281 -3.545 1 93.56 84 PHE A C 1
ATOM 612 O O . PHE A 1 84 ? -8.273 7.469 -4.762 1 93.56 84 PHE A O 1
ATOM 619 N N . GLU A 1 85 ? -8.305 8.094 -2.613 1 82.69 85 GLU A N 1
ATOM 620 C CA . GLU A 1 85 ? -8.07 9.484 -3.004 1 82.69 85 GLU A CA 1
ATOM 621 C C . GLU A 1 85 ? -6.734 9.633 -3.73 1 82.69 85 GLU A C 1
ATOM 623 O O . GLU A 1 85 ? -5.734 9.023 -3.334 1 82.69 85 GLU A O 1
ATOM 628 N N . GLY A 1 86 ? -6.738 10.391 -4.777 1 81.38 86 GLY A N 1
ATOM 629 C CA . GLY A 1 86 ? -5.535 10.594 -5.57 1 81.38 86 GLY A CA 1
ATOM 630 C C . GLY A 1 86 ? -5.527 9.797 -6.859 1 81.38 86 GLY A C 1
ATOM 631 O O . GLY A 1 86 ? -4.688 10.023 -7.73 1 81.38 86 GLY A O 1
ATOM 632 N N . VAL A 1 87 ? -6.441 8.828 -6.809 1 86.56 87 VAL A N 1
ATOM 633 C CA . VAL A 1 87 ? -6.555 8.047 -8.031 1 86.56 87 VAL A CA 1
ATOM 634 C C . VAL A 1 87 ? -7.629 8.648 -8.938 1 86.56 87 VAL A C 1
ATOM 636 O O . VAL A 1 87 ? -8.797 8.742 -8.547 1 86.56 87 VAL A O 1
ATOM 639 N N . ASP A 1 88 ? -7.312 9.141 -10.055 1 85.25 88 ASP A N 1
ATOM 640 C CA . ASP A 1 88 ? -8.219 9.867 -10.938 1 85.25 88 ASP A CA 1
ATOM 641 C C . ASP A 1 88 ? -9.406 9 -11.344 1 85.25 88 ASP A C 1
ATOM 643 O O . ASP A 1 88 ? -10.555 9.438 -11.266 1 85.25 88 ASP A O 1
ATOM 647 N N . GLU A 1 89 ? -9.117 7.809 -11.836 1 91.31 89 GLU A N 1
ATOM 648 C CA . GLU A 1 89 ? -10.203 6.93 -12.266 1 91.31 89 GLU A CA 1
ATOM 649 C C . GLU A 1 89 ? -9.977 5.5 -11.781 1 91.31 89 GLU A C 1
ATOM 651 O O . GLU A 1 89 ? -8.961 4.883 -12.102 1 91.31 89 GLU A O 1
ATOM 656 N N . LEU A 1 90 ? -10.945 5.078 -11.016 1 95.12 90 LEU A N 1
ATOM 657 C CA . LEU A 1 90 ? -10.922 3.689 -10.57 1 95.12 90 LEU A CA 1
ATOM 658 C C . LEU A 1 90 ? -11.555 2.773 -11.617 1 95.12 90 LEU A C 1
ATOM 660 O O . LEU A 1 90 ? -12.555 3.137 -12.25 1 95.12 90 LEU A O 1
ATOM 664 N N . ALA A 1 91 ? -10.969 1.673 -11.805 1 96.56 91 ALA A N 1
ATOM 665 C CA . ALA A 1 91 ? -11.516 0.695 -12.75 1 96.56 91 ALA A CA 1
ATOM 666 C C . ALA A 1 91 ? -11.375 -0.724 -12.203 1 96.56 91 ALA A C 1
ATOM 668 O O . ALA A 1 91 ? -10.391 -1.044 -11.531 1 96.56 91 ALA A O 1
ATOM 669 N N . VAL A 1 92 ? -12.352 -1.551 -12.641 1 97.38 92 VAL A N 1
ATOM 670 C CA . VAL A 1 92 ? -12.281 -2.969 -12.305 1 97.38 92 VAL A CA 1
ATOM 671 C C . VAL A 1 92 ? -11.008 -3.574 -12.883 1 97.38 92 VAL A C 1
ATOM 673 O O . VAL A 1 92 ? -10.633 -3.287 -14.023 1 97.38 92 VAL A O 1
ATOM 676 N N . GLY A 1 93 ? -10.32 -4.426 -12.078 1 96.75 93 GLY A N 1
ATOM 677 C CA . GLY A 1 93 ? -9.07 -5.043 -12.508 1 96.75 93 GLY A CA 1
ATOM 678 C C . GLY A 1 93 ? -7.84 -4.27 -12.07 1 96.75 93 GLY A C 1
ATOM 679 O O . GLY A 1 93 ? -6.723 -4.781 -12.141 1 96.75 93 GLY A O 1
ATOM 680 N N . MET A 1 94 ? -8.023 -3.025 -11.586 1 96 94 MET A N 1
ATOM 681 C CA . MET A 1 94 ? -6.934 -2.191 -11.086 1 96 94 MET A CA 1
ATOM 682 C C . MET A 1 94 ? -6.328 -2.785 -9.82 1 96 94 MET A C 1
ATOM 684 O O . MET A 1 94 ? -7.051 -3.283 -8.953 1 96 94 MET A O 1
ATOM 688 N N . GLN A 1 95 ? -5 -2.738 -9.797 1 96.25 95 GLN A N 1
ATOM 689 C CA . GLN A 1 95 ? -4.324 -3.352 -8.656 1 96.25 95 GLN A CA 1
ATOM 690 C C . GLN A 1 95 ? -3.66 -2.297 -7.777 1 96.25 95 GLN A C 1
ATOM 692 O O . GLN A 1 95 ? -3.131 -1.304 -8.281 1 96.25 95 GLN A O 1
ATOM 697 N N . PHE A 1 96 ? -3.719 -2.586 -6.473 1 94.75 96 PHE A N 1
ATOM 698 C CA . PHE A 1 96 ? -3.016 -1.786 -5.477 1 94.75 96 PHE A CA 1
ATOM 699 C C . PHE A 1 96 ? -2.037 -2.645 -4.688 1 94.75 96 PHE A C 1
ATOM 701 O O . PHE A 1 96 ? -2.346 -3.783 -4.332 1 94.75 96 PHE A O 1
ATOM 708 N N . HIS A 1 97 ? -0.88 -2.035 -4.461 1 95 97 HIS A N 1
ATOM 709 C CA . HIS A 1 97 ? 0.139 -2.688 -3.645 1 95 97 HIS A CA 1
ATOM 710 C C . HIS A 1 97 ? 0.198 -2.08 -2.248 1 95 97 HIS A C 1
ATOM 712 O O . HIS A 1 97 ? 0.483 -0.89 -2.096 1 95 97 HIS A O 1
ATOM 718 N N . ALA A 1 98 ? -0.112 -2.879 -1.271 1 92.62 98 ALA A N 1
ATOM 719 C CA . ALA A 1 98 ? -0.056 -2.432 0.117 1 92.62 98 ALA A CA 1
ATOM 720 C C . ALA A 1 98 ? 1.183 -2.979 0.821 1 92.62 98 ALA A C 1
ATOM 722 O O . ALA A 1 98 ? 1.392 -4.195 0.866 1 92.62 98 ALA A O 1
ATOM 723 N N . SER A 1 99 ? 1.954 -2.107 1.383 1 93.75 99 SER A N 1
ATOM 724 C CA . SER A 1 99 ? 3.17 -2.516 2.08 1 93.75 99 SER A CA 1
ATOM 725 C C . SER A 1 99 ? 3.102 -2.164 3.562 1 93.75 99 SER A C 1
ATOM 727 O O . SER A 1 99 ? 2.629 -1.086 3.928 1 93.75 99 SER A O 1
ATOM 729 N N . GLY A 1 100 ? 3.518 -3.154 4.363 1 91 100 GLY A N 1
ATOM 730 C CA . GLY A 1 100 ? 3.586 -2.93 5.797 1 91 100 GLY A CA 1
ATOM 731 C C . GLY A 1 100 ? 4.965 -2.51 6.27 1 91 100 GLY A C 1
ATOM 732 O O . GLY A 1 100 ? 5.902 -2.438 5.477 1 91 100 GLY A O 1
ATOM 733 N N . PRO A 1 101 ? 5.066 -2.25 7.602 1 88.94 101 PRO A N 1
ATOM 734 C CA . PRO A 1 101 ? 6.332 -1.782 8.172 1 88.94 101 PRO A CA 1
ATOM 735 C C . PRO A 1 101 ? 7.438 -2.832 8.102 1 88.94 101 PRO A C 1
ATOM 737 O O . PRO A 1 101 ? 8.617 -2.486 8.047 1 88.94 101 PRO A O 1
ATOM 740 N N . ASP A 1 102 ? 7.184 -4.016 8 1 89.31 102 ASP A N 1
ATOM 741 C CA . ASP A 1 102 ? 8.164 -5.094 7.977 1 89.31 102 ASP A CA 1
ATOM 742 C C . ASP A 1 102 ? 8.57 -5.434 6.543 1 89.31 102 ASP A C 1
ATOM 744 O O . ASP A 1 102 ? 9.32 -6.387 6.312 1 89.31 102 ASP A O 1
ATOM 748 N N . GLY A 1 103 ? 7.992 -4.715 5.641 1 89.94 103 GLY A N 1
ATOM 749 C CA . GLY A 1 103 ? 8.312 -4.957 4.242 1 89.94 103 GLY A CA 1
ATOM 750 C C . GLY A 1 103 ? 7.367 -5.941 3.578 1 89.94 103 GLY A C 1
ATOM 751 O O . GLY A 1 103 ? 7.516 -6.246 2.393 1 89.94 103 GLY A O 1
ATOM 752 N N . SER A 1 104 ? 6.445 -6.414 4.262 1 89.75 104 SER A N 1
ATOM 753 C CA . SER A 1 104 ? 5.434 -7.27 3.652 1 89.75 104 SER A CA 1
ATOM 754 C C . SER A 1 104 ? 4.664 -6.527 2.564 1 89.75 104 SER A C 1
ATOM 756 O O . SER A 1 104 ? 4.496 -5.309 2.637 1 89.75 104 SER A O 1
ATOM 758 N N . MET A 1 105 ? 4.324 -7.285 1.544 1 90.81 105 MET A N 1
ATOM 759 C CA . MET A 1 105 ? 3.568 -6.699 0.442 1 90.81 105 MET A CA 1
ATOM 760 C C . MET A 1 105 ? 2.293 -7.492 0.175 1 90.81 105 MET A C 1
ATOM 762 O O . MET A 1 105 ? 2.309 -8.727 0.19 1 90.81 105 MET A O 1
ATOM 766 N N . GLN A 1 106 ? 1.22 -6.77 0.075 1 90.81 106 GLN A N 1
ATOM 767 C CA . GLN A 1 106 ? -0.063 -7.34 -0.323 1 90.81 106 GLN A CA 1
ATOM 768 C C . GLN A 1 106 ? -0.6 -6.66 -1.58 1 90.81 106 GLN A C 1
ATOM 770 O O . GLN A 1 106 ? -0.484 -5.441 -1.731 1 90.81 106 GLN A O 1
ATOM 775 N N . ILE A 1 107 ? -1.131 -7.512 -2.377 1 94.44 107 ILE A N 1
ATOM 776 C CA . ILE A 1 107 ? -1.77 -6.98 -3.576 1 94.44 107 ILE A CA 1
ATOM 777 C C . ILE A 1 107 ? -3.285 -7.137 -3.467 1 94.44 107 ILE A C 1
ATOM 779 O O . ILE A 1 107 ? -3.779 -8.203 -3.098 1 94.44 107 ILE A O 1
ATOM 783 N N . VAL A 1 108 ? -3.941 -6.094 -3.703 1 96.06 108 VAL A N 1
ATOM 784 C CA . VAL A 1 108 ? -5.398 -6.16 -3.779 1 96.06 108 VAL A CA 1
ATOM 785 C C . VAL A 1 108 ? -5.867 -5.648 -5.141 1 96.06 108 VAL A C 1
ATOM 787 O O . VAL A 1 108 ? -5.258 -4.742 -5.715 1 96.06 108 VAL A O 1
ATOM 790 N N . THR A 1 109 ? -6.945 -6.285 -5.629 1 97.69 109 THR A N 1
ATOM 791 C CA . THR A 1 109 ? -7.488 -5.945 -6.938 1 97.69 109 THR A CA 1
ATOM 792 C C . THR A 1 109 ? -8.922 -5.445 -6.812 1 97.69 109 THR A C 1
ATOM 794 O O . THR A 1 109 ? -9.719 -6.008 -6.059 1 97.69 109 THR A O 1
ATOM 797 N N . ILE A 1 110 ? -9.242 -4.355 -7.543 1 97.88 110 ILE A N 1
ATOM 798 C CA . ILE A 1 110 ? -10.633 -3.91 -7.57 1 97.88 110 ILE A CA 1
ATOM 799 C C . ILE A 1 110 ? -11.484 -4.918 -8.344 1 97.88 110 ILE A C 1
ATOM 801 O O . ILE A 1 110 ? -11.227 -5.188 -9.516 1 97.88 110 ILE A O 1
ATOM 805 N N . ARG A 1 111 ? -12.477 -5.406 -7.719 1 98 111 ARG A N 1
ATOM 806 C CA . ARG A 1 111 ? -13.328 -6.441 -8.297 1 98 111 ARG A CA 1
ATOM 807 C C . ARG A 1 111 ? -14.641 -5.848 -8.805 1 98 111 ARG A C 1
ATOM 809 O O . ARG A 1 111 ? -15.211 -6.34 -9.773 1 98 111 ARG A O 1
ATOM 816 N N . ASP A 1 112 ? -15.117 -4.816 -8.086 1 98.19 112 ASP A N 1
ATOM 817 C CA . ASP A 1 112 ? -16.406 -4.223 -8.406 1 98.19 112 ASP A CA 1
ATOM 818 C C . ASP A 1 112 ? -16.484 -2.768 -7.949 1 98.19 112 ASP A C 1
ATOM 820 O O . ASP A 1 112 ? -15.859 -2.398 -6.949 1 98.19 112 ASP A O 1
ATOM 824 N N . LEU A 1 113 ? -17.188 -1.967 -8.719 1 98.06 113 LEU A N 1
ATOM 825 C CA . LEU A 1 113 ? -17.469 -0.574 -8.391 1 98.06 113 LEU A CA 1
ATOM 826 C C . LEU A 1 113 ? -18.984 -0.309 -8.398 1 98.06 113 LEU A C 1
ATOM 828 O O . LEU A 1 113 ? -19.656 -0.595 -9.383 1 98.06 113 LEU A O 1
ATOM 832 N N . ASP A 1 114 ? -19.453 0.171 -7.316 1 97.75 114 ASP A N 1
ATOM 833 C CA . ASP A 1 114 ? -20.859 0.515 -7.188 1 97.75 114 ASP A CA 1
ATOM 834 C C . ASP A 1 114 ? -21.047 1.815 -6.406 1 97.75 114 ASP A C 1
ATOM 836 O O . ASP A 1 114 ? -21.172 1.798 -5.184 1 97.75 114 ASP A O 1
ATOM 840 N N . GLY A 1 115 ? -21.172 2.973 -7.188 1 95.81 115 GLY A N 1
ATOM 841 C CA . GLY A 1 115 ? -21.203 4.266 -6.523 1 95.81 115 GLY A CA 1
ATOM 842 C C . GLY A 1 115 ? -19.969 4.547 -5.691 1 95.81 115 GLY A C 1
ATOM 843 O O . GLY A 1 115 ? -18.859 4.566 -6.215 1 95.81 115 GLY A O 1
ATOM 844 N N . ASP A 1 116 ? -20.156 4.613 -4.402 1 96.25 116 ASP A N 1
ATOM 845 C CA . ASP A 1 116 ? -19.031 4.922 -3.52 1 96.25 116 ASP A CA 1
ATOM 846 C C . ASP A 1 116 ? -18.406 3.648 -2.967 1 96.25 116 ASP A C 1
ATOM 848 O O . ASP A 1 116 ? -17.375 3.703 -2.287 1 96.25 116 ASP A O 1
ATOM 852 N N . ASP A 1 117 ? -19.047 2.568 -3.326 1 97.56 117 ASP A N 1
ATOM 853 C CA . ASP A 1 117 ? -18.547 1.302 -2.807 1 97.56 117 ASP A CA 1
ATOM 854 C C . ASP A 1 117 ? -17.547 0.671 -3.771 1 97.56 117 ASP A C 1
ATOM 856 O O . ASP A 1 117 ? -17.859 0.435 -4.938 1 97.56 117 ASP A O 1
ATOM 860 N N . VAL A 1 118 ? -16.359 0.445 -3.229 1 97.88 118 VAL A N 1
ATOM 861 C CA . VAL A 1 118 ? -15.312 -0.236 -3.982 1 97.88 118 VAL A CA 1
ATOM 862 C C . VAL A 1 118 ? -15.031 -1.6 -3.357 1 97.88 118 VAL A C 1
ATOM 864 O O . VAL A 1 118 ? -14.555 -1.682 -2.221 1 97.88 118 VAL A O 1
ATOM 867 N N . THR A 1 119 ? -15.297 -2.639 -4.105 1 98.31 119 THR A N 1
ATOM 868 C CA . THR A 1 119 ? -14.984 -3.977 -3.615 1 98.31 119 THR A CA 1
ATOM 869 C C . THR A 1 119 ? -13.586 -4.402 -4.043 1 98.31 119 THR A C 1
ATOM 871 O O . THR A 1 119 ? -13.266 -4.395 -5.234 1 98.31 119 THR A O 1
ATOM 874 N N . VAL A 1 120 ? -12.781 -4.781 -3.049 1 97.69 120 VAL A N 1
ATOM 875 C CA . VAL A 1 120 ? -11.406 -5.199 -3.318 1 97.69 120 VAL A CA 1
ATOM 876 C C . VAL A 1 120 ? -11.234 -6.672 -2.949 1 97.69 120 VAL A C 1
ATOM 878 O O . VAL A 1 120 ? -11.945 -7.191 -2.086 1 97.69 120 VAL A O 1
ATOM 881 N N . ASP A 1 121 ? -10.336 -7.297 -3.691 1 97.88 121 ASP A N 1
ATOM 882 C CA . ASP A 1 121 ? -10.094 -8.734 -3.557 1 97.88 121 ASP A CA 1
ATOM 883 C C . ASP A 1 121 ? -8.609 -9.023 -3.371 1 97.88 121 ASP A C 1
ATOM 885 O O . ASP A 1 121 ? -7.797 -8.711 -4.242 1 97.88 121 ASP A O 1
ATOM 889 N N . GLY A 1 122 ? -8.219 -9.641 -2.283 1 96.62 122 GLY A N 1
ATOM 890 C CA . GLY A 1 122 ? -6.832 -9.969 -1.978 1 96.62 122 GLY A CA 1
ATOM 891 C C . GLY A 1 122 ? -6.457 -11.383 -2.367 1 96.62 122 GLY A C 1
ATOM 892 O O . GLY A 1 122 ? -5.352 -11.844 -2.07 1 96.62 122 GLY A O 1
ATOM 893 N N . ASN A 1 123 ? -7.336 -12.109 -3.002 1 97.12 123 ASN A N 1
ATOM 894 C CA . ASN A 1 123 ? -7.027 -13.461 -3.461 1 97.12 123 ASN A CA 1
ATOM 895 C C . ASN A 1 123 ? -6.125 -13.445 -4.691 1 97.12 123 ASN A C 1
ATOM 897 O O . ASN A 1 123 ? -6.156 -12.492 -5.473 1 97.12 123 ASN A O 1
ATOM 901 N N . HIS A 1 124 ? -5.262 -14.508 -4.75 1 95.31 124 HIS A N 1
ATOM 902 C CA . HIS A 1 124 ? -4.629 -14.734 -6.043 1 95.31 124 HIS A CA 1
ATOM 903 C C . HIS A 1 124 ? -5.668 -14.805 -7.16 1 95.31 124 HIS A C 1
ATOM 905 O O . HIS A 1 124 ? -6.73 -15.414 -6.984 1 95.31 124 HIS A O 1
ATOM 911 N N . PRO A 1 125 ? -5.387 -14.312 -8.32 1 94.5 125 PRO A N 1
ATOM 912 C CA . PRO A 1 125 ? -6.367 -14.281 -9.406 1 94.5 125 PRO A CA 1
ATOM 913 C C . PRO A 1 125 ? -6.883 -15.672 -9.773 1 94.5 125 PRO A C 1
ATOM 915 O O . PRO A 1 125 ? -8.023 -15.805 -10.227 1 94.5 125 PRO A O 1
ATOM 918 N N . LEU A 1 126 ? -6.098 -16.734 -9.445 1 96.25 126 LEU A N 1
ATOM 919 C CA . LEU A 1 126 ? -6.477 -18.078 -9.852 1 96.25 126 LEU A CA 1
ATOM 920 C C . LEU A 1 126 ? -6.918 -18.906 -8.648 1 96.25 126 LEU A C 1
ATOM 922 O O . LEU A 1 126 ? -7.152 -20.109 -8.773 1 96.25 126 LEU A O 1
ATOM 926 N N . ALA A 1 127 ? -6.973 -18.25 -7.562 1 97.25 127 ALA A N 1
ATOM 927 C CA . ALA A 1 127 ? -7.445 -18.953 -6.375 1 97.25 127 ALA A CA 1
ATOM 928 C C . ALA A 1 127 ? -8.828 -19.562 -6.613 1 97.25 127 ALA A C 1
ATOM 930 O O . ALA A 1 127 ? -9.695 -18.938 -7.215 1 97.25 127 ALA A O 1
ATOM 931 N N . GLY A 1 128 ? -8.977 -20.812 -6.141 1 97.62 128 GLY A N 1
ATOM 932 C CA . GLY A 1 128 ? -10.258 -21.484 -6.219 1 97.62 128 GLY A CA 1
ATOM 933 C C . GLY A 1 128 ? -10.5 -22.156 -7.562 1 97.62 128 GLY A C 1
ATOM 934 O O . GLY A 1 128 ? -11.508 -22.828 -7.758 1 97.62 128 GLY A O 1
ATOM 935 N N . GLN A 1 129 ? -9.609 -21.938 -8.453 1 97.25 129 GLN A N 1
ATOM 936 C CA . GLN A 1 129 ? -9.805 -22.5 -9.789 1 97.25 129 GLN A CA 1
ATOM 937 C C . GLN A 1 129 ? -9.086 -23.828 -9.938 1 97.25 129 GLN A C 1
ATOM 939 O O . GLN A 1 129 ? -7.941 -23.984 -9.508 1 97.25 129 GLN A O 1
ATOM 944 N N . ARG A 1 130 ? -9.773 -24.828 -10.438 1 98 130 ARG A N 1
ATOM 945 C CA . ARG A 1 130 ? -9.117 -26.047 -10.922 1 98 130 ARG A CA 1
ATOM 946 C C . ARG A 1 130 ? -8.336 -25.781 -12.203 1 98 130 ARG A C 1
ATOM 948 O O . ARG A 1 130 ? -8.859 -25.156 -13.133 1 98 130 ARG A O 1
ATOM 955 N N . LEU A 1 131 ? -7.137 -26.141 -12.25 1 98.69 131 LEU A N 1
ATOM 956 C CA . LEU A 1 131 ? -6.254 -25.891 -13.383 1 98.69 131 LEU A CA 1
ATOM 957 C C . LEU A 1 131 ? -6 -27.172 -14.172 1 98.69 131 LEU A C 1
ATOM 959 O O . LEU A 1 131 ? -5.809 -28.234 -13.586 1 98.69 131 LEU A O 1
ATOM 963 N N . ASN A 1 132 ? -6 -27.016 -15.469 1 98.75 132 ASN A N 1
ATOM 964 C CA . ASN A 1 132 ? -5.746 -28.141 -16.344 1 98.75 132 ASN A CA 1
ATOM 965 C C . ASN A 1 132 ? -4.453 -27.969 -17.141 1 98.75 132 ASN A C 1
ATOM 967 O O . ASN A 1 132 ? -4.32 -27.016 -17.906 1 98.75 132 ASN A O 1
ATOM 971 N N . PHE A 1 133 ? -3.609 -28.906 -16.953 1 98.69 133 PHE A N 1
ATOM 972 C CA . PHE A 1 133 ? -2.328 -28.859 -17.641 1 98.69 133 PHE A CA 1
ATOM 973 C C . PHE A 1 133 ? -2.242 -29.953 -18.719 1 98.69 133 PHE A C 1
ATOM 975 O O . PHE A 1 133 ? -2.635 -31.094 -18.469 1 98.69 133 PHE A O 1
ATOM 982 N N . GLN A 1 134 ? -1.845 -29.594 -19.859 1 98.56 134 GLN A N 1
ATOM 983 C CA . GLN A 1 134 ? -1.276 -30.484 -20.844 1 98.56 134 GLN A CA 1
ATOM 984 C C . GLN A 1 134 ? 0.233 -30.297 -20.969 1 98.56 134 GLN A C 1
ATOM 986 O O . GLN A 1 134 ? 0.703 -29.219 -21.328 1 98.56 134 GLN A O 1
ATOM 991 N N . VAL A 1 135 ? 1.008 -31.375 -20.703 1 98.62 135 VAL A N 1
ATOM 992 C CA . VAL A 1 135 ? 2.451 -31.203 -20.562 1 98.62 135 VAL A CA 1
ATOM 993 C C . VAL A 1 135 ? 3.178 -32.25 -21.406 1 98.62 135 VAL A C 1
ATOM 995 O O . VAL A 1 135 ? 2.742 -33.406 -21.5 1 98.62 135 VAL A O 1
ATOM 998 N N . LYS A 1 136 ? 4.191 -31.828 -21.984 1 98.56 136 LYS A N 1
ATOM 999 C CA . LYS A 1 136 ? 5.188 -32.719 -22.594 1 98.56 136 LYS A CA 1
ATOM 1000 C C . LYS A 1 136 ? 6.566 -32.5 -21.969 1 98.56 136 LYS A C 1
ATOM 1002 O O . LYS A 1 136 ? 7.07 -31.375 -21.938 1 98.56 136 LYS A O 1
ATOM 1007 N N . VAL A 1 137 ? 7.133 -33.562 -21.469 1 98.75 137 VAL A N 1
ATOM 1008 C CA . VAL A 1 137 ? 8.477 -33.469 -20.922 1 98.75 137 VAL A CA 1
ATOM 1009 C C . VAL A 1 137 ? 9.508 -33.438 -22.047 1 98.75 137 VAL A C 1
ATOM 1011 O O . VAL A 1 137 ? 9.602 -34.375 -22.828 1 98.75 137 VAL A O 1
ATOM 1014 N N . VAL A 1 138 ? 10.281 -32.406 -22.062 1 98.31 138 VAL A N 1
ATOM 1015 C CA . VAL A 1 138 ? 11.211 -32.219 -23.172 1 98.31 138 VAL A CA 1
ATOM 1016 C C . VAL A 1 138 ? 12.57 -32.812 -22.812 1 98.31 138 VAL A C 1
ATOM 1018 O O . VAL A 1 138 ? 13.156 -33.562 -23.594 1 98.31 138 VAL A O 1
ATOM 1021 N N . SER A 1 139 ? 13.07 -32.469 -21.625 1 98.12 139 SER A N 1
ATOM 1022 C CA . SER A 1 139 ? 14.352 -33.031 -21.203 1 98.12 139 SER A CA 1
ATOM 1023 C C . SER A 1 139 ? 14.445 -33.094 -19.688 1 98.12 139 SER A C 1
ATOM 1025 O O . SER A 1 139 ? 13.719 -32.375 -18.969 1 98.12 139 SER A O 1
ATOM 1027 N N . VAL A 1 140 ? 15.219 -34.031 -19.234 1 98.56 140 VAL A N 1
ATOM 1028 C CA . VAL A 1 140 ? 15.555 -34.188 -17.812 1 98.56 140 VAL A CA 1
ATOM 1029 C C . VAL A 1 140 ? 17.062 -34.375 -17.672 1 98.56 140 VAL A C 1
ATOM 1031 O O . VAL A 1 140 ? 17.672 -35.156 -18.375 1 98.56 140 VAL A O 1
ATOM 1034 N N . ARG A 1 141 ? 17.625 -33.625 -16.781 1 97.94 141 ARG A N 1
ATOM 1035 C CA . ARG A 1 141 ? 19.047 -33.781 -16.484 1 97.94 141 ARG A CA 1
ATOM 1036 C C . ARG A 1 141 ? 19.328 -33.594 -15 1 97.94 141 ARG A C 1
ATOM 1038 O O . ARG A 1 141 ? 18.484 -33.062 -14.273 1 97.94 141 ARG A O 1
ATOM 1045 N N . ASP A 1 142 ? 20.469 -34.031 -14.609 1 97.69 142 ASP A N 1
ATOM 1046 C CA . ASP A 1 142 ? 20.906 -33.688 -13.258 1 97.69 142 ASP A CA 1
ATOM 1047 C C . ASP A 1 142 ? 21.109 -32.188 -13.109 1 97.69 142 ASP A C 1
ATOM 1049 O O . ASP A 1 142 ? 21.656 -31.547 -14.008 1 97.69 142 ASP A O 1
ATOM 1053 N N . ALA A 1 143 ? 20.641 -31.703 -12.031 1 97.19 143 ALA A N 1
ATOM 1054 C CA . ALA A 1 143 ? 20.906 -30.281 -11.797 1 97.19 143 ALA A CA 1
ATOM 1055 C C . ALA A 1 143 ? 22.359 -30.062 -11.359 1 97.19 143 ALA A C 1
ATOM 1057 O O . ALA A 1 143 ? 22.938 -30.891 -10.68 1 97.19 143 ALA A O 1
ATOM 1058 N N . HIS A 1 144 ? 22.891 -28.969 -11.805 1 95.94 144 HIS A N 1
ATOM 1059 C CA . HIS A 1 144 ? 24.234 -28.609 -11.32 1 95.94 144 HIS A CA 1
ATOM 1060 C C . HIS A 1 144 ? 24.203 -28.281 -9.828 1 95.94 144 HIS A C 1
ATOM 1062 O O . HIS A 1 144 ? 23.219 -27.719 -9.328 1 95.94 144 HIS A O 1
ATOM 1068 N N . PRO A 1 145 ? 25.281 -28.609 -9.156 1 96 145 PRO A N 1
ATOM 1069 C CA . PRO A 1 145 ? 25.328 -28.297 -7.723 1 96 145 PRO A CA 1
ATOM 1070 C C . PRO A 1 145 ? 25 -26.844 -7.418 1 96 145 PRO A C 1
ATOM 1072 O O . PRO A 1 145 ? 24.344 -26.547 -6.418 1 96 145 PRO A O 1
ATOM 1075 N N . GLU A 1 146 ? 25.438 -26.016 -8.266 1 95.38 146 GLU A N 1
ATOM 1076 C CA . GLU A 1 146 ? 25.156 -24.594 -8.078 1 95.38 146 GLU A CA 1
ATOM 1077 C C . GLU A 1 146 ? 23.656 -24.312 -8.203 1 95.38 146 GLU A C 1
ATOM 1079 O O . GLU A 1 146 ? 23.125 -23.469 -7.48 1 95.38 146 GLU A O 1
ATOM 1084 N N . GLU A 1 147 ? 23.031 -24.906 -9.109 1 96.19 147 GLU A N 1
ATOM 1085 C CA . GLU A 1 147 ? 21.594 -24.75 -9.297 1 96.19 147 GLU A CA 1
ATOM 1086 C C . GLU A 1 147 ? 20.812 -25.219 -8.062 1 96.19 147 GLU A C 1
ATOM 1088 O O . GLU A 1 147 ? 19.859 -24.578 -7.641 1 96.19 147 GLU A O 1
ATOM 1093 N N . ILE A 1 148 ? 21.25 -26.359 -7.559 1 95.81 148 ILE A N 1
ATOM 1094 C CA . ILE A 1 148 ? 20.625 -26.906 -6.355 1 95.81 148 ILE A CA 1
ATOM 1095 C C . ILE A 1 148 ? 20.812 -25.938 -5.191 1 95.81 148 ILE A C 1
ATOM 1097 O O . ILE A 1 148 ? 19.844 -25.625 -4.48 1 95.81 148 ILE A O 1
ATOM 1101 N N . ALA A 1 149 ? 22.016 -25.422 -5.059 1 95.5 149 ALA A N 1
ATOM 1102 C CA . ALA A 1 149 ? 22.328 -24.484 -3.971 1 95.5 149 ALA A CA 1
ATOM 1103 C C . ALA A 1 149 ? 21.484 -23.219 -4.078 1 95.5 149 ALA A C 1
ATOM 1105 O O . ALA A 1 149 ? 21.047 -22.672 -3.064 1 95.5 149 ALA A O 1
ATOM 1106 N N . HIS A 1 150 ? 21.25 -22.859 -5.375 1 95.31 150 HIS A N 1
ATOM 1107 C CA . HIS A 1 150 ? 20.5 -21.625 -5.602 1 95.31 150 HIS A CA 1
ATOM 1108 C C . HIS A 1 150 ? 19 -21.891 -5.574 1 95.31 150 HIS A C 1
ATOM 1110 O O . HIS A 1 150 ? 18.219 -20.953 -5.434 1 95.31 150 HIS A O 1
ATOM 1116 N N . GLY A 1 151 ? 18.625 -23.125 -5.742 1 95.31 151 GLY A N 1
ATOM 1117 C CA . GLY A 1 151 ? 17.219 -23.5 -5.652 1 95.31 151 GLY A CA 1
ATOM 1118 C C . GLY A 1 151 ? 16.469 -23.266 -6.949 1 95.31 151 GLY A C 1
ATOM 1119 O O . GLY A 1 151 ? 15.234 -23.266 -6.961 1 95.31 151 GLY A O 1
ATOM 1120 N N . HIS A 1 152 ? 17.172 -22.953 -8.039 1 95.06 152 HIS A N 1
ATOM 1121 C CA . HIS A 1 152 ? 16.547 -22.781 -9.344 1 95.06 152 HIS A CA 1
ATOM 1122 C C . HIS A 1 152 ? 17.516 -23.047 -10.477 1 95.06 152 HIS A C 1
ATOM 1124 O O . HIS A 1 152 ? 18.734 -23.125 -10.25 1 95.06 152 HIS A O 1
ATOM 1130 N N . ILE A 1 153 ? 16.969 -23.203 -11.703 1 94.06 153 ILE A N 1
ATOM 1131 C CA . ILE A 1 153 ? 17.781 -23.469 -12.883 1 94.06 153 ILE A CA 1
ATOM 1132 C C . ILE A 1 153 ? 18.234 -22.156 -13.508 1 94.06 153 ILE A C 1
ATOM 1134 O O . ILE A 1 153 ? 17.453 -21.203 -13.617 1 94.06 153 ILE A O 1
ATOM 1138 N N . HIS A 1 154 ? 19.484 -22.047 -13.93 1 84.12 154 HIS A N 1
ATOM 1139 C CA . HIS A 1 154 ? 20.016 -20.844 -14.562 1 84.12 154 HIS A CA 1
ATOM 1140 C C . HIS A 1 154 ? 19.641 -20.766 -16.031 1 84.12 154 HIS A C 1
ATOM 1142 O O . HIS A 1 154 ? 19.672 -21.781 -16.75 1 84.12 154 HIS A O 1
ATOM 1148 N N . GLY A 1 155 ? 18.578 -19.969 -16.484 1 66.44 155 GLY A N 1
ATOM 1149 C CA . GLY A 1 155 ? 18.234 -19.844 -17.891 1 66.44 155 GLY A CA 1
ATOM 1150 C C . GLY A 1 155 ? 19.453 -19.734 -18.797 1 66.44 155 GLY A C 1
ATOM 1151 O O . GLY A 1 155 ? 20.578 -19.641 -18.312 1 66.44 155 GLY A O 1
ATOM 1152 N N . ALA A 1 156 ? 19.203 -20.062 -20.172 1 54.38 156 ALA A N 1
ATOM 1153 C CA . ALA A 1 156 ? 20.281 -19.906 -21.141 1 54.38 156 ALA A CA 1
ATOM 1154 C C . ALA A 1 156 ? 21.094 -18.656 -20.844 1 54.38 156 ALA A C 1
ATOM 1156 O O . ALA A 1 156 ? 22.297 -18.594 -21.156 1 54.38 156 ALA A O 1
ATOM 1157 N N . GLY A 1 157 ? 20.531 -17.5 -20.406 1 47.59 157 GLY A N 1
ATOM 1158 C CA . GLY A 1 157 ? 21.297 -16.297 -20.172 1 47.59 157 GLY A CA 1
ATOM 1159 C C . GLY A 1 157 ? 21.969 -16.266 -18.812 1 47.59 157 GLY A C 1
ATOM 1160 O O . GLY A 1 157 ? 23.172 -16.469 -18.703 1 47.59 157 GLY A O 1
ATOM 1161 N N . GLY A 1 158 ? 21.547 -15.398 -17.562 1 42.19 158 GLY A N 1
ATOM 1162 C CA . GLY A 1 158 ? 22.297 -14.758 -16.484 1 42.19 158 GLY A CA 1
ATOM 1163 C C . GLY A 1 158 ? 22.453 -15.641 -15.266 1 42.19 158 GLY A C 1
ATOM 1164 O O . GLY A 1 158 ? 21.672 -16.562 -15.039 1 42.19 158 GLY A O 1
ATOM 1165 N N . HIS A 1 159 ? 23.641 -16.234 -14.977 1 44.06 159 HIS A N 1
ATOM 1166 C CA . HIS A 1 159 ? 24.188 -16.547 -13.656 1 44.06 159 HIS A CA 1
ATOM 1167 C C . HIS A 1 159 ? 23.562 -15.688 -12.578 1 44.06 159 HIS A C 1
ATOM 1169 O O . HIS A 1 159 ? 23.797 -14.477 -12.523 1 44.06 159 HIS A O 1
ATOM 1175 N N . HIS A 1 160 ? 22.312 -15.617 -12.508 1 42.91 160 HIS A N 1
ATOM 1176 C CA . HIS A 1 160 ? 21.938 -14.68 -11.453 1 42.91 160 HIS A CA 1
ATOM 1177 C C . HIS A 1 160 ? 22.672 -14.992 -10.148 1 42.91 160 HIS A C 1
ATOM 1179 O O . HIS A 1 160 ? 22.5 -16.078 -9.586 1 42.91 160 HIS A O 1
ATOM 1185 N N . HIS A 1 161 ? 24.047 -14.516 -9.867 1 36.09 161 HIS A N 1
ATOM 1186 C CA . HIS A 1 161 ? 24.781 -14.516 -8.602 1 36.09 161 HIS A CA 1
ATOM 1187 C C . HIS A 1 161 ? 23.938 -13.883 -7.492 1 36.09 161 HIS A C 1
ATOM 1189 O O . HIS A 1 161 ? 23.141 -12.984 -7.746 1 36.09 161 HIS A O 1
ATOM 1195 N N . MET B 1 1 ? 10.547 44.281 8.406 1 96 1 MET B N 1
ATOM 1196 C CA . MET B 1 1 ? 9.727 44.062 7.219 1 96 1 MET B CA 1
ATOM 1197 C C . MET B 1 1 ? 8.523 43.188 7.531 1 96 1 MET B C 1
ATOM 1199 O O . MET B 1 1 ? 8.602 42.312 8.391 1 96 1 MET B O 1
ATOM 1203 N N . LEU B 1 2 ? 7.484 43.438 6.789 1 98.19 2 LEU B N 1
ATOM 1204 C CA . LEU B 1 2 ? 6.262 42.688 7.07 1 98.19 2 LEU B CA 1
ATOM 1205 C C . LEU B 1 2 ? 6.238 41.375 6.297 1 98.19 2 LEU B C 1
ATOM 1207 O O . LEU B 1 2 ? 6.711 41.312 5.16 1 98.19 2 LEU B O 1
ATOM 1211 N N . ILE B 1 3 ? 5.742 40.406 6.957 1 98.75 3 ILE B N 1
ATOM 1212 C CA . ILE B 1 3 ? 5.539 39.125 6.285 1 98.75 3 ILE B CA 1
ATOM 1213 C C . ILE B 1 3 ? 4.527 39.281 5.156 1 98.75 3 ILE B C 1
ATOM 1215 O O . ILE B 1 3 ? 3.443 39.844 5.359 1 98.75 3 ILE B O 1
ATOM 1219 N N . ALA B 1 4 ? 4.891 38.875 4.02 1 98.31 4 ALA B N 1
ATOM 1220 C CA . ALA B 1 4 ? 4.086 38.906 2.801 1 98.31 4 ALA B CA 1
ATOM 1221 C C . ALA B 1 4 ? 4.551 37.844 1.811 1 98.31 4 ALA B C 1
ATOM 1223 O O . ALA B 1 4 ? 5.562 37.156 2.041 1 98.31 4 ALA B O 1
ATOM 1224 N N . THR B 1 5 ? 3.771 37.688 0.75 1 98.06 5 THR B N 1
ATOM 1225 C CA . THR B 1 5 ? 4.117 36.688 -0.269 1 98.06 5 THR B CA 1
ATOM 1226 C C . THR B 1 5 ? 5.57 36.875 -0.712 1 98.06 5 THR B C 1
ATOM 1228 O O . THR B 1 5 ? 6.035 38 -0.907 1 98.06 5 THR B O 1
ATOM 1231 N N . ASN B 1 6 ? 6.289 35.75 -0.802 1 97.62 6 ASN B N 1
ATOM 1232 C CA . ASN B 1 6 ? 7.664 35.656 -1.284 1 97.62 6 ASN B CA 1
ATOM 1233 C C . ASN B 1 6 ? 8.656 36.219 -0.261 1 97.62 6 ASN B C 1
ATOM 1235 O O . ASN B 1 6 ? 9.711 36.719 -0.629 1 97.62 6 ASN B O 1
ATOM 1239 N N . LYS B 1 7 ? 8.258 36.188 0.92 1 98.25 7 LYS B N 1
ATOM 1240 C CA . LYS B 1 7 ? 9.203 36.469 2.002 1 98.25 7 LYS B CA 1
ATOM 1241 C C . LYS B 1 7 ? 9.688 35.156 2.641 1 98.25 7 LYS B C 1
ATOM 1243 O O . LYS B 1 7 ? 8.914 34.188 2.756 1 98.25 7 LYS B O 1
ATOM 1248 N N . ALA B 1 8 ? 10.953 35.094 2.945 1 98.25 8 ALA B N 1
ATOM 1249 C CA . ALA B 1 8 ? 11.492 34.031 3.803 1 98.25 8 ALA B CA 1
ATOM 1250 C C . ALA B 1 8 ? 11.273 34.344 5.277 1 98.25 8 ALA B C 1
ATOM 1252 O O . ALA B 1 8 ? 11.773 35.375 5.773 1 98.25 8 ALA B O 1
ATOM 1253 N N . VAL B 1 9 ? 10.562 33.531 5.961 1 98.31 9 VAL B N 1
ATOM 1254 C CA . VAL B 1 9 ? 10.172 33.812 7.336 1 98.31 9 VAL B CA 1
ATOM 1255 C C . VAL B 1 9 ? 10.711 32.75 8.266 1 98.31 9 VAL B C 1
ATOM 1257 O O . VAL B 1 9 ? 10.617 31.547 7.965 1 98.31 9 VAL B O 1
ATOM 1260 N N . SER B 1 10 ? 11.352 33.094 9.305 1 97.88 10 SER B N 1
ATOM 1261 C CA . SER B 1 10 ? 11.805 32.219 10.367 1 97.88 10 SER B CA 1
ATOM 1262 C C . SER B 1 10 ? 10.945 32.375 11.617 1 97.88 10 SER B C 1
ATOM 1264 O O . SER B 1 10 ? 10.734 33.469 12.102 1 97.88 10 SER B O 1
ATOM 1266 N N . ILE B 1 11 ? 10.461 31.234 12.141 1 98.31 11 ILE B N 1
ATOM 1267 C CA . ILE B 1 11 ? 9.594 31.344 13.305 1 98.31 11 ILE B CA 1
ATOM 1268 C C . ILE B 1 11 ? 10.008 30.297 14.352 1 98.31 11 ILE B C 1
ATOM 1270 O O . ILE B 1 11 ? 10.438 29.203 14 1 98.31 11 ILE B O 1
ATOM 1274 N N . ASP B 1 12 ? 9.875 30.609 15.594 1 98.19 12 ASP B N 1
ATOM 1275 C CA . ASP B 1 12 ? 9.742 29.656 16.688 1 98.19 12 ASP B CA 1
ATOM 1276 C C . ASP B 1 12 ? 8.273 29.359 16.984 1 98.19 12 ASP B C 1
ATOM 1278 O O . ASP B 1 12 ? 7.43 30.25 16.938 1 98.19 12 ASP B O 1
ATOM 1282 N N . TYR B 1 13 ? 8.023 28.109 17.297 1 98.56 13 TYR B N 1
ATOM 1283 C CA . TYR B 1 13 ? 6.613 27.828 17.547 1 98.56 13 TYR B CA 1
ATOM 1284 C C . TYR B 1 13 ? 6.461 26.625 18.469 1 98.56 13 TYR B C 1
ATOM 1286 O O . TYR B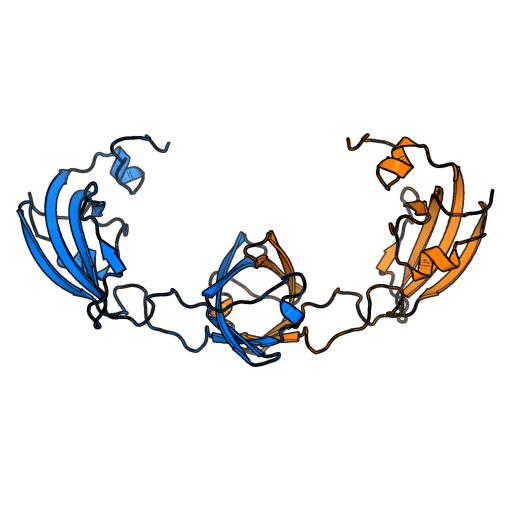 1 13 ? 7.383 25.828 18.625 1 98.56 13 TYR B O 1
ATOM 1294 N N . THR B 1 14 ? 5.379 26.562 19.125 1 98.5 14 THR B N 1
ATOM 1295 C CA . THR B 1 14 ? 4.84 25.391 19.812 1 98.5 14 THR B CA 1
ATOM 1296 C C . THR B 1 14 ? 3.418 25.094 19.359 1 98.5 14 THR B C 1
ATOM 1298 O O . THR B 1 14 ? 2.57 26 19.328 1 98.5 14 THR B O 1
ATOM 1301 N N . LEU B 1 15 ? 3.215 23.891 18.938 1 98.62 15 LEU B N 1
ATOM 1302 C CA . LEU B 1 15 ? 1.91 23.422 18.484 1 98.62 15 LEU B CA 1
ATOM 1303 C C . LEU B 1 15 ? 1.281 22.469 19.484 1 98.62 15 LEU B C 1
ATOM 1305 O O . LEU B 1 15 ? 1.889 21.469 19.859 1 98.62 15 LEU B O 1
ATOM 1309 N N . THR B 1 16 ? 0.109 22.797 19.922 1 98.38 16 THR B N 1
ATOM 1310 C CA . THR B 1 16 ? -0.62 21.922 20.844 1 98.38 16 THR B CA 1
ATOM 1311 C C . THR B 1 16 ? -2.018 21.625 20.312 1 98.38 16 THR B C 1
ATOM 1313 O O . THR B 1 16 ? -2.521 22.344 19.438 1 98.38 16 THR B O 1
ATOM 1316 N N . ASN B 1 17 ? -2.535 20.562 20.859 1 9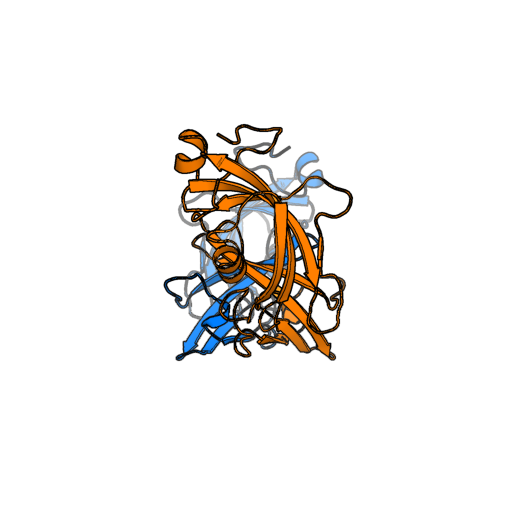7.88 17 ASN B N 1
ATOM 1317 C CA . ASN B 1 17 ? -3.957 20.328 20.625 1 97.88 17 ASN B CA 1
ATOM 1318 C C . ASN B 1 17 ? -4.816 20.938 21.734 1 97.88 17 ASN B C 1
ATOM 1320 O O . ASN B 1 17 ? -4.297 21.609 22.625 1 97.88 17 ASN B O 1
ATOM 1324 N N . ASP B 1 18 ? -6.16 20.781 21.609 1 96.94 18 ASP B N 1
ATOM 1325 C CA . ASP B 1 18 ? -7.066 21.406 22.578 1 96.94 18 ASP B CA 1
ATOM 1326 C C . ASP B 1 18 ? -6.875 20.828 23.969 1 96.94 18 ASP B C 1
ATOM 1328 O O . ASP B 1 18 ? -7.242 21.453 24.969 1 96.94 18 ASP B O 1
ATOM 1332 N N . ALA B 1 19 ? -6.316 19.688 24.031 1 96.06 19 ALA B N 1
ATOM 1333 C CA . ALA B 1 19 ? -6.062 19.062 25.328 1 96.06 19 ALA B CA 1
ATOM 1334 C C . ALA B 1 19 ? -4.781 19.609 25.969 1 96.06 19 ALA B C 1
ATOM 1336 O O . ALA B 1 19 ? -4.445 19.266 27.094 1 96.06 19 ALA B O 1
ATOM 1337 N N . GLY B 1 20 ? -4.07 20.328 25.234 1 96.38 20 GLY B N 1
ATOM 1338 C CA . GLY B 1 20 ? -2.855 20.953 25.734 1 96.38 20 GLY B CA 1
ATOM 1339 C C . GLY B 1 20 ? -1.612 20.125 25.484 1 96.38 20 GLY B C 1
ATOM 1340 O O . GLY B 1 20 ? -0.517 20.484 25.906 1 96.38 20 GLY B O 1
ATOM 1341 N N . GLU B 1 21 ? -1.843 19.047 24.812 1 97.19 21 GLU B N 1
ATOM 1342 C CA . GLU B 1 21 ? -0.697 18.219 24.484 1 97.19 21 GLU B CA 1
ATOM 1343 C C . GLU B 1 21 ? 0.152 18.844 23.375 1 97.19 21 GLU B C 1
ATOM 1345 O O . GLU B 1 21 ? -0.378 19.297 22.375 1 97.19 21 GLU B O 1
ATOM 1350 N N . VAL B 1 22 ? 1.461 18.734 23.594 1 98.19 22 VAL B N 1
ATOM 1351 C CA . VAL B 1 22 ? 2.363 19.281 22.578 1 98.19 22 VAL B CA 1
ATOM 1352 C C . VAL B 1 22 ? 2.49 18.297 21.422 1 98.19 22 VAL B C 1
ATOM 1354 O O . VAL B 1 22 ? 2.848 17.125 21.625 1 98.19 22 VAL B O 1
ATOM 1357 N N . ILE B 1 23 ? 2.189 18.734 20.297 1 97.31 23 ILE B N 1
ATOM 1358 C CA . ILE B 1 23 ? 2.264 17.922 19.078 1 97.31 23 ILE B CA 1
ATOM 1359 C C . ILE B 1 23 ? 3.615 18.141 18.406 1 97.31 23 ILE B C 1
ATOM 1361 O O . ILE B 1 23 ? 4.23 17.188 17.906 1 97.31 23 ILE B O 1
ATOM 1365 N N . ASP B 1 24 ? 4.016 19.391 18.297 1 96.69 24 ASP B N 1
ATOM 1366 C CA . ASP B 1 24 ? 5.277 19.766 17.672 1 96.69 24 ASP B CA 1
ATOM 1367 C C . ASP B 1 24 ? 5.793 21.094 18.234 1 96.69 24 ASP B C 1
ATOM 1369 O O . ASP B 1 24 ? 5.008 21.922 18.688 1 96.69 24 ASP B O 1
ATOM 1373 N N . SER B 1 25 ? 7.133 21.219 18.125 1 97.31 25 SER B N 1
ATOM 1374 C CA . SER B 1 25 ? 7.727 22.453 18.625 1 97.31 25 SER B CA 1
ATOM 1375 C C . SER B 1 25 ? 9.109 22.672 18.031 1 97.31 25 SER B C 1
ATOM 1377 O O . SER B 1 25 ? 9.82 21.719 17.719 1 97.31 25 SER B O 1
ATOM 1379 N N . SER B 1 26 ? 9.508 23.875 17.828 1 95.38 26 SER B N 1
ATOM 1380 C CA . SER B 1 26 ? 10.867 24.219 17.422 1 95.38 26 SER B CA 1
ATOM 1381 C C . SER B 1 26 ? 11.781 24.406 18.625 1 95.38 26 SER B C 1
ATOM 1383 O O . SER B 1 26 ? 12.961 24.719 18.484 1 95.38 26 SER B O 1
ATOM 1385 N N . ALA B 1 27 ? 11.219 24.25 19.812 1 89.25 27 ALA B N 1
ATOM 1386 C CA . ALA B 1 27 ? 11.992 24.484 21.031 1 89.25 27 ALA B CA 1
ATOM 1387 C C . ALA B 1 27 ? 13.234 23.594 21.062 1 89.25 27 ALA B C 1
ATOM 1389 O O . ALA B 1 27 ? 13.148 22.391 20.828 1 89.25 27 ALA B O 1
ATOM 1390 N N . GLY B 1 28 ? 14.367 24.172 21.422 1 91 28 GLY B N 1
ATOM 1391 C CA . GLY B 1 28 ? 15.617 23.453 21.562 1 91 28 GLY B CA 1
ATOM 1392 C C . GLY B 1 28 ? 16.344 23.25 20.25 1 91 28 GLY B C 1
ATOM 1393 O O . GLY B 1 28 ? 17.438 22.672 20.219 1 91 28 GLY B O 1
ATOM 1394 N N . GLY B 1 29 ? 15.719 23.688 19.125 1 91.69 29 GLY B N 1
ATOM 1395 C CA . GLY B 1 29 ? 16.344 23.578 17.812 1 91.69 29 GLY B CA 1
ATOM 1396 C C . GLY B 1 29 ? 16.328 24.875 17.031 1 91.69 29 GLY B C 1
ATOM 1397 O O . GLY B 1 29 ? 16.109 25.938 17.609 1 91.69 29 GLY B O 1
ATOM 1398 N N . ALA B 1 30 ? 16.672 24.766 15.781 1 92.56 30 ALA B N 1
ATOM 1399 C CA . ALA B 1 30 ? 16.625 25.922 14.898 1 92.56 30 ALA B CA 1
ATOM 1400 C C . ALA B 1 30 ? 15.18 26.297 14.57 1 92.56 30 ALA B C 1
ATOM 1402 O O . ALA B 1 30 ? 14.297 25.438 14.523 1 92.56 30 ALA B O 1
ATOM 1403 N N . PRO B 1 31 ? 14.961 27.5 14.367 1 96.44 31 PRO B N 1
ATOM 1404 C CA . PRO B 1 31 ? 13.617 27.938 13.953 1 96.44 31 PRO B CA 1
ATOM 1405 C C . PRO B 1 31 ? 13.18 27.312 12.625 1 96.44 31 PRO B C 1
ATOM 1407 O O . PRO B 1 31 ? 14.023 26.906 11.82 1 96.44 31 PRO B O 1
ATOM 1410 N N . LEU B 1 32 ? 11.867 27.25 12.43 1 96.56 32 LEU B N 1
ATOM 1411 C CA . LEU B 1 32 ? 11.312 26.828 11.148 1 96.56 32 LEU B CA 1
ATOM 1412 C C . LEU B 1 32 ? 11.398 27.938 10.117 1 96.56 32 LEU B C 1
ATOM 1414 O O . LEU B 1 32 ? 10.992 29.078 10.391 1 96.56 32 LEU B O 1
ATOM 1418 N N . VAL B 1 33 ? 11.953 27.625 9.023 1 97.19 33 VAL B N 1
ATOM 1419 C CA . VAL B 1 33 ? 12.039 28.609 7.941 1 97.19 33 VAL B CA 1
ATOM 1420 C C . VAL B 1 33 ? 11.164 28.156 6.77 1 97.19 33 VAL B C 1
ATOM 1422 O O . VAL B 1 33 ? 11.219 27 6.355 1 97.19 33 VAL B O 1
ATOM 1425 N N . TYR B 1 34 ? 10.352 29.078 6.293 1 97.56 34 TYR B N 1
ATOM 1426 C CA . TYR B 1 34 ? 9.469 28.719 5.188 1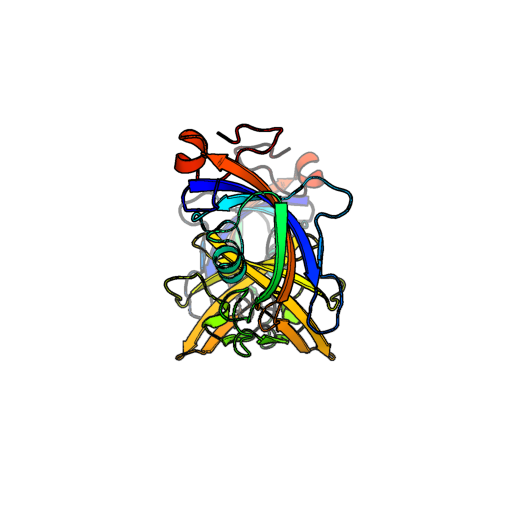 97.56 34 TYR B CA 1
ATOM 1427 C C . TYR B 1 34 ? 9.281 29.906 4.242 1 97.56 34 TYR B C 1
ATOM 1429 O O . TYR B 1 34 ? 9.594 31.047 4.59 1 97.56 34 TYR B O 1
ATOM 1437 N N . LEU B 1 35 ? 8.898 29.625 3.049 1 98.31 35 LEU B N 1
ATOM 1438 C CA . LEU B 1 35 ? 8.57 30.641 2.055 1 98.31 35 LEU B CA 1
ATOM 1439 C C . LEU B 1 35 ? 7.094 31.016 2.133 1 98.31 35 LEU B C 1
ATOM 1441 O O . LEU B 1 35 ? 6.227 30.219 1.789 1 98.31 35 LEU B O 1
ATOM 1445 N N . HIS B 1 36 ? 6.793 32.219 2.541 1 98.31 36 HIS B N 1
ATOM 1446 C CA . HIS B 1 36 ? 5.41 32.656 2.713 1 98.31 36 HIS B CA 1
ATOM 1447 C C . HIS B 1 36 ? 4.688 32.75 1.372 1 98.31 36 HIS B C 1
ATOM 1449 O O . HIS B 1 36 ? 5.215 33.312 0.412 1 98.31 36 HIS B O 1
ATOM 1455 N N . GLY B 1 37 ? 3.508 32.188 1.378 1 97.56 37 GLY B N 1
ATOM 1456 C CA . GLY B 1 37 ? 2.721 32.219 0.156 1 97.56 37 GLY B CA 1
ATOM 1457 C C . GLY B 1 37 ? 2.902 30.969 -0.691 1 97.56 37 GLY B C 1
ATOM 1458 O O . GLY B 1 37 ? 2.193 30.766 -1.68 1 97.56 37 GLY B O 1
ATOM 1459 N N . ALA B 1 38 ? 3.779 30.109 -0.358 1 97.19 38 ALA B N 1
ATOM 1460 C CA . ALA B 1 38 ? 4.109 28.953 -1.18 1 97.19 38 ALA B CA 1
ATOM 1461 C C . ALA B 1 38 ? 3.426 27.688 -0.649 1 97.19 38 ALA B C 1
ATOM 1463 O O . ALA B 1 38 ? 3.652 26.594 -1.16 1 97.19 38 ALA B O 1
ATOM 1464 N N . GLY B 1 39 ? 2.623 27.875 0.355 1 96.31 39 GLY B N 1
ATOM 1465 C CA . GLY B 1 39 ? 1.907 26.734 0.896 1 96.31 39 GLY B CA 1
ATOM 1466 C C . GLY B 1 39 ? 2.801 25.781 1.667 1 96.31 39 GLY B C 1
ATOM 1467 O O . GLY B 1 39 ? 2.566 24.562 1.676 1 96.31 39 GLY B O 1
ATOM 1468 N N . ASN B 1 40 ? 3.881 26.234 2.307 1 96.06 40 ASN B N 1
ATOM 1469 C CA . ASN B 1 40 ? 4.852 25.406 3.02 1 96.06 40 ASN B CA 1
ATOM 1470 C C . ASN B 1 40 ? 4.367 25.062 4.422 1 96.06 40 ASN B C 1
ATOM 1472 O O . ASN B 1 40 ? 4.918 24.172 5.07 1 96.06 40 ASN B O 1
ATOM 1476 N N . ILE B 1 41 ? 3.416 25.812 4.977 1 96.81 41 ILE B N 1
ATOM 1477 C CA . ILE B 1 41 ? 2.818 25.562 6.285 1 96.81 41 ILE B CA 1
ATOM 1478 C C . ILE B 1 41 ? 1.296 25.594 6.172 1 96.81 41 ILE B C 1
ATOM 1480 O O . ILE B 1 41 ? 0.753 25.906 5.113 1 96.81 41 ILE B O 1
ATOM 1484 N N . ILE B 1 42 ? 0.638 25.141 7.176 1 96.75 42 ILE B N 1
ATOM 1485 C CA . ILE B 1 42 ? -0.813 25.047 7.074 1 96.75 42 ILE B CA 1
ATOM 1486 C C . ILE B 1 42 ? -1.412 26.422 6.809 1 96.75 42 ILE B C 1
ATOM 1488 O O . ILE B 1 42 ? -0.91 27.438 7.309 1 96.75 42 ILE B O 1
ATOM 1492 N N . VAL B 1 43 ? -2.416 26.5 6.016 1 97.56 43 VAL B N 1
ATOM 1493 C CA . VAL B 1 43 ? -3.014 27.703 5.461 1 97.56 43 VAL B CA 1
ATOM 1494 C C . VAL B 1 43 ? -3.424 28.641 6.594 1 97.56 43 VAL B C 1
ATOM 1496 O O . VAL B 1 43 ? -3.213 29.859 6.508 1 97.56 43 VAL B O 1
ATOM 1499 N N . GLY B 1 44 ? -4.035 28.109 7.621 1 98.44 44 GLY B N 1
ATOM 1500 C CA . GLY B 1 44 ? -4.473 28.938 8.734 1 98.44 44 GLY B CA 1
ATOM 1501 C C . GLY B 1 44 ? -3.332 29.672 9.422 1 98.44 44 GLY B C 1
ATOM 1502 O O . GLY B 1 44 ? -3.482 30.812 9.836 1 98.44 44 GLY B O 1
ATOM 1503 N N . LEU B 1 45 ? -2.232 28.984 9.609 1 98.5 45 LEU B N 1
ATOM 1504 C CA . LEU B 1 45 ? -1.075 29.625 10.234 1 98.5 45 LEU B CA 1
ATOM 1505 C C . LEU B 1 45 ? -0.494 30.703 9.336 1 98.5 45 LEU B C 1
ATOM 1507 O O . LEU B 1 45 ? -0.123 31.781 9.805 1 98.5 45 LEU B O 1
ATOM 1511 N N . GLU B 1 46 ? -0.349 30.406 8.102 1 98.25 46 GLU B N 1
ATOM 1512 C CA . GLU B 1 46 ? 0.159 31.391 7.148 1 98.25 46 GLU B CA 1
ATOM 1513 C C . GLU B 1 46 ? -0.676 32.656 7.172 1 98.25 46 GLU B C 1
ATOM 1515 O O . GLU B 1 46 ? -0.129 33.781 7.188 1 98.25 46 GLU B O 1
ATOM 1520 N N . LYS B 1 47 ? -1.986 32.562 7.156 1 98.31 47 LYS B N 1
ATOM 1521 C CA . LYS B 1 47 ? -2.895 33.688 7.23 1 98.31 47 LYS B CA 1
ATOM 1522 C C . LYS B 1 47 ? -2.656 34.5 8.5 1 98.31 47 LYS B C 1
ATOM 1524 O O . LYS B 1 47 ? -2.635 35.719 8.461 1 98.31 47 LYS B O 1
ATOM 1529 N N . ALA B 1 48 ? -2.494 33.781 9.578 1 98.5 48 ALA B N 1
ATOM 1530 C CA . ALA B 1 48 ? -2.314 34.438 10.875 1 98.5 48 ALA B CA 1
ATOM 1531 C C . ALA B 1 48 ? -1.013 35.25 10.906 1 98.5 48 ALA B C 1
ATOM 1533 O O . ALA B 1 48 ? -0.908 36.25 11.625 1 98.5 48 ALA B O 1
ATOM 1534 N N . LEU B 1 49 ? -0.054 34.812 10.102 1 98.69 49 LEU B N 1
ATOM 1535 C CA . LEU B 1 49 ? 1.271 35.438 10.156 1 98.69 49 LEU B CA 1
ATOM 1536 C C . LEU B 1 49 ? 1.372 36.594 9.188 1 98.69 49 LEU B C 1
ATOM 1538 O O . LEU B 1 49 ? 2.287 37.406 9.289 1 98.69 49 LEU B O 1
ATOM 1542 N N . GLU B 1 50 ? 0.506 36.594 8.211 1 98.62 50 GLU B N 1
ATOM 1543 C CA . GLU B 1 50 ? 0.526 37.656 7.215 1 98.62 50 GLU B CA 1
ATOM 1544 C C . GLU B 1 50 ? 0.526 39.031 7.879 1 98.62 50 GLU B C 1
ATOM 1546 O O . GLU B 1 50 ? -0.264 39.281 8.789 1 98.62 50 GLU B O 1
ATOM 1551 N N . GLY B 1 51 ? 1.375 39.906 7.473 1 98.62 51 GLY B N 1
ATOM 1552 C CA . GLY B 1 51 ? 1.416 41.281 7.941 1 98.62 51 GLY B CA 1
ATOM 1553 C C . GLY B 1 51 ? 2.168 41.438 9.25 1 98.62 51 GLY B C 1
ATOM 1554 O O . GLY B 1 51 ? 2.309 42.562 9.758 1 98.62 51 GLY B O 1
ATOM 1555 N N . LYS B 1 52 ? 2.664 40.344 9.844 1 98.62 52 LYS B N 1
ATOM 1556 C CA . LYS B 1 52 ? 3.498 40.406 11.039 1 98.62 52 LYS B CA 1
ATOM 1557 C C . LYS B 1 52 ? 4.949 40.719 10.68 1 98.62 52 LYS B C 1
ATOM 1559 O O . LYS B 1 52 ? 5.305 40.75 9.5 1 98.62 52 LYS B O 1
ATOM 1564 N N . GLN B 1 53 ? 5.727 40.969 11.695 1 98.5 53 GLN B N 1
ATOM 1565 C CA . GLN B 1 53 ? 7.133 41.312 11.5 1 98.5 53 GLN B CA 1
ATOM 1566 C C . GLN B 1 53 ? 8.008 40.656 12.555 1 98.5 53 GLN B C 1
ATOM 1568 O O . GLN B 1 53 ? 7.5 40.125 13.555 1 98.5 53 GLN B O 1
ATOM 1573 N N . ALA B 1 54 ? 9.32 40.625 12.32 1 98.5 54 ALA B N 1
ATOM 1574 C CA . ALA B 1 54 ? 10.258 40.062 13.281 1 98.5 54 ALA B CA 1
ATOM 1575 C C . ALA B 1 54 ? 10.016 40.594 14.688 1 98.5 54 ALA B C 1
ATOM 1577 O O . ALA B 1 54 ? 9.828 41.812 14.852 1 98.5 54 ALA B O 1
ATOM 1578 N N . GLY B 1 55 ? 9.984 39.781 15.609 1 98.38 55 GLY B N 1
ATOM 1579 C CA . GLY B 1 55 ? 9.758 40.156 16.984 1 98.38 55 GLY B CA 1
ATOM 1580 C C . GLY B 1 55 ? 8.32 39.969 17.438 1 98.38 55 GLY B C 1
ATOM 1581 O O . GLY B 1 55 ? 8.047 39.938 18.641 1 98.38 55 GLY B O 1
ATOM 1582 N N . ASP B 1 56 ? 7.379 39.938 16.531 1 98.62 56 ASP B N 1
ATOM 1583 C CA . ASP B 1 56 ? 5.973 39.75 16.875 1 98.62 56 ASP B CA 1
ATOM 1584 C C . ASP B 1 56 ? 5.742 38.375 17.469 1 98.62 56 ASP B C 1
ATOM 1586 O O . ASP B 1 56 ? 6.387 37.406 17.062 1 98.62 56 ASP B O 1
ATOM 1590 N N . GLU B 1 57 ? 4.887 38.312 18.406 1 98.56 57 GLU B N 1
ATOM 1591 C CA . GLU B 1 57 ? 4.402 37.062 18.984 1 98.56 57 GLU B CA 1
ATOM 1592 C C . GLU B 1 57 ? 2.891 36.938 18.812 1 98.56 57 GLU B C 1
ATOM 1594 O O . GLU B 1 57 ? 2.16 37.906 18.906 1 98.56 57 GLU B O 1
ATOM 1599 N N . LEU B 1 58 ? 2.477 35.781 18.562 1 98 58 LEU B N 1
ATOM 1600 C CA . LEU B 1 58 ? 1.034 35.594 18.453 1 98 58 LEU B CA 1
ATOM 1601 C C . LEU B 1 58 ? 0.641 34.188 18.859 1 98 58 LEU B C 1
ATOM 1603 O O . LEU B 1 58 ? 1.461 33.25 18.812 1 98 58 LEU B O 1
ATOM 1607 N N . LYS B 1 59 ? -0.566 34.031 19.438 1 98.44 59 LYS B N 1
ATOM 1608 C CA . LYS B 1 59 ? -1.281 32.781 19.672 1 98.44 59 LYS B CA 1
ATOM 1609 C C . LYS B 1 59 ? -2.508 32.688 18.781 1 98.44 59 LYS B C 1
ATOM 1611 O O . LYS B 1 59 ? -3.303 33.625 18.688 1 98.44 59 LYS B O 1
ATOM 1616 N N . VAL B 1 60 ? -2.609 31.562 18.109 1 98.5 60 VAL B N 1
ATOM 1617 C CA . VAL B 1 60 ? -3.738 31.438 17.203 1 98.5 60 VAL B CA 1
ATOM 1618 C C . VAL B 1 60 ? -4.246 30 17.203 1 98.5 60 VAL B C 1
ATOM 1620 O O . VAL B 1 60 ? -3.457 29.062 17.266 1 98.5 60 VAL B O 1
ATOM 1623 N N . SER B 1 61 ? -5.543 29.859 17.25 1 98.69 61 SER B N 1
ATOM 1624 C CA . SER B 1 61 ? -6.199 28.578 17.062 1 98.69 61 SER B CA 1
ATOM 1625 C C . SER B 1 61 ? -6.684 28.391 15.625 1 98.69 61 SER B C 1
ATOM 1627 O O . SER B 1 61 ? -7.348 29.281 15.078 1 98.69 61 SER B O 1
ATOM 1629 N N . ILE B 1 62 ? -6.312 27.344 15.039 1 98.56 62 ILE B N 1
ATOM 1630 C CA . ILE B 1 62 ? -6.656 27.078 13.641 1 98.56 62 ILE B CA 1
ATOM 1631 C C . ILE B 1 62 ? -7.641 25.922 13.562 1 98.56 62 ILE B C 1
ATOM 1633 O O . ILE B 1 62 ? -7.355 24.812 14.031 1 98.56 62 ILE B O 1
ATOM 1637 N N . GLU B 1 63 ? -8.766 26.172 12.969 1 98.44 63 GLU B N 1
ATOM 1638 C CA . GLU B 1 63 ? -9.781 25.125 12.812 1 98.44 63 GLU B CA 1
ATOM 1639 C C . GLU B 1 63 ? -9.352 24.078 11.797 1 98.44 63 GLU B C 1
ATOM 1641 O O . GLU B 1 63 ? -8.523 24.344 10.93 1 98.44 63 GLU B O 1
ATOM 1646 N N . PRO B 1 64 ? -9.953 22.859 11.828 1 98.31 64 PRO B N 1
ATOM 1647 C CA . PRO B 1 64 ? -9.539 21.766 10.945 1 98.31 64 PRO B CA 1
ATOM 1648 C C . PRO B 1 64 ? -9.586 22.156 9.469 1 98.31 64 PRO B C 1
ATOM 1650 O O . PRO B 1 64 ? -8.703 21.75 8.703 1 98.31 64 PRO B O 1
ATOM 1653 N N . GLU B 1 65 ? -10.523 23 9.062 1 97.69 65 GLU B N 1
ATOM 1654 C CA . GLU B 1 65 ? -10.711 23.344 7.66 1 97.69 65 GLU B CA 1
ATOM 1655 C C . GLU B 1 65 ? -9.516 24.109 7.113 1 97.69 65 GLU B C 1
ATOM 1657 O O . GLU B 1 65 ? -9.266 24.125 5.906 1 97.69 65 GLU B O 1
ATOM 1662 N N . GLU B 1 66 ? -8.773 24.75 7.973 1 98 66 GLU B N 1
ATOM 1663 C CA . GLU B 1 66 ? -7.602 25.516 7.559 1 98 66 GLU B CA 1
ATOM 1664 C C . GLU B 1 66 ? -6.312 24.875 8.055 1 98 66 GLU B C 1
ATOM 1666 O O . GLU B 1 66 ? -5.262 25.516 8.078 1 98 66 GLU B O 1
ATOM 1671 N N . ALA B 1 67 ? -6.426 23.641 8.539 1 97.69 67 ALA B N 1
ATOM 1672 C CA . ALA B 1 67 ? -5.277 22.859 8.992 1 97.69 67 ALA B CA 1
ATOM 1673 C C . ALA B 1 67 ? -5.137 21.562 8.195 1 97.69 67 ALA B C 1
ATOM 1675 O O . ALA B 1 67 ? -4.773 21.594 7.02 1 97.69 67 ALA B O 1
ATOM 1676 N N . TYR B 1 68 ? -5.438 20.453 8.836 1 97.25 68 TYR B N 1
ATOM 1677 C CA . TYR B 1 68 ? -5.242 19.188 8.156 1 97.25 68 TYR B CA 1
ATOM 1678 C C . TYR B 1 68 ? -6.566 18.609 7.664 1 97.25 68 TYR B C 1
ATOM 1680 O O . TYR B 1 68 ? -6.66 17.438 7.336 1 97.25 68 TYR B O 1
ATOM 1688 N N . GLY B 1 69 ? -7.648 19.531 7.688 1 97 69 GLY B N 1
ATOM 1689 C CA . GLY B 1 69 ? -8.945 19.141 7.156 1 97 69 GLY B CA 1
ATOM 1690 C C . GLY B 1 69 ? -9.836 18.469 8.188 1 97 69 GLY B C 1
ATOM 1691 O O . GLY B 1 69 ? -9.391 18.156 9.297 1 97 69 GLY B O 1
ATOM 1692 N N . GLU B 1 70 ? -11.078 18.266 7.812 1 97.38 70 GLU B N 1
ATOM 1693 C CA . GLU B 1 70 ? -12.047 17.594 8.68 1 97.38 70 GLU B CA 1
ATOM 1694 C C . GLU B 1 70 ? -11.805 16.094 8.703 1 97.38 70 GLU B C 1
ATOM 1696 O O . GLU B 1 70 ? -11.18 15.539 7.797 1 97.38 70 GLU B O 1
ATOM 1701 N N . TYR B 1 71 ? -12.227 15.508 9.867 1 97.38 71 TYR B N 1
ATOM 1702 C CA . TYR B 1 71 ? -12.195 14.055 9.945 1 97.38 71 TYR B CA 1
ATOM 1703 C C . TYR B 1 71 ? -13.305 13.438 9.094 1 97.38 71 TYR B C 1
ATOM 1705 O O . TYR B 1 71 ? -14.461 13.867 9.164 1 97.38 71 TYR B O 1
ATOM 1713 N N . SER B 1 72 ? -12.93 12.484 8.25 1 96.69 72 SER B N 1
ATOM 1714 C CA . SER B 1 72 ? -13.922 11.836 7.391 1 96.69 72 SER B CA 1
ATOM 1715 C C . SER B 1 72 ? -14.188 10.406 7.84 1 96.69 72 SER B C 1
ATOM 1717 O O . SER B 1 72 ? -13.305 9.555 7.766 1 96.69 72 SER B O 1
ATOM 1719 N N . PRO B 1 73 ? -15.383 10.117 8.266 1 96.62 73 PRO B N 1
ATOM 1720 C CA . PRO B 1 73 ? -15.711 8.734 8.625 1 96.62 73 PRO B CA 1
ATOM 1721 C C . PRO B 1 73 ? -15.602 7.777 7.438 1 96.62 73 PRO B C 1
ATOM 1723 O O . PRO B 1 73 ? -15.398 6.574 7.629 1 96.62 73 PRO B O 1
ATOM 1726 N N . GLU B 1 74 ? -15.688 8.289 6.223 1 96 74 GLU B N 1
ATOM 1727 C CA . GLU B 1 74 ? -15.625 7.48 5.012 1 96 74 GLU B CA 1
ATOM 1728 C C . GLU B 1 74 ? -14.227 6.922 4.785 1 96 74 GLU B C 1
ATOM 1730 O O . GLU B 1 74 ? -14.031 6.004 3.986 1 96 74 GLU B O 1
ATOM 1735 N N . LEU B 1 75 ? -13.305 7.449 5.473 1 96.56 75 LEU B N 1
ATOM 1736 C CA . LEU B 1 75 ? -11.93 6.992 5.328 1 96.56 75 LEU B CA 1
ATOM 1737 C C . LEU B 1 75 ? -11.57 5.977 6.406 1 96.56 75 LEU B C 1
ATOM 1739 O O . LEU B 1 75 ? -10.398 5.699 6.641 1 96.56 75 LEU B O 1
ATOM 1743 N N . VAL B 1 76 ? -12.594 5.531 7.02 1 97 76 VAL B N 1
ATOM 1744 C CA . VAL B 1 76 ? -12.445 4.453 7.988 1 97 76 VAL B CA 1
ATOM 1745 C C . VAL B 1 76 ? -13.125 3.189 7.465 1 97 76 VAL B C 1
ATOM 1747 O O . VAL B 1 76 ? -14.234 3.25 6.93 1 97 76 VAL B O 1
ATOM 1750 N N . ALA B 1 77 ? -12.445 2.051 7.609 1 96.88 77 ALA B N 1
ATOM 1751 C CA . ALA B 1 77 ? -13.008 0.792 7.129 1 96.88 77 ALA B CA 1
ATOM 1752 C C . ALA B 1 77 ? -12.578 -0.374 8.016 1 96.88 77 ALA B C 1
ATOM 1754 O O . ALA B 1 77 ? -11.57 -0.289 8.719 1 96.88 77 ALA B O 1
ATOM 1755 N N . THR B 1 78 ? -13.398 -1.347 8.008 1 97 78 THR B N 1
ATOM 1756 C CA . THR B 1 78 ? -13.062 -2.584 8.703 1 97 78 THR B CA 1
ATOM 1757 C C . THR B 1 78 ? -12.734 -3.693 7.711 1 97 78 THR B C 1
ATOM 1759 O O . THR B 1 78 ? -13.516 -3.971 6.797 1 97 78 THR B O 1
ATOM 1762 N N . LEU B 1 79 ? -11.586 -4.309 7.867 1 96.94 79 LEU B N 1
ATOM 1763 C CA . LEU B 1 79 ? -11.102 -5.398 7.023 1 96.94 79 LEU B CA 1
ATOM 1764 C C . LEU B 1 79 ? -10.922 -6.676 7.836 1 96.94 79 LEU B C 1
ATOM 1766 O O . LEU B 1 79 ? -10.758 -6.621 9.055 1 96.94 79 LEU B O 1
ATOM 1770 N N . ASN B 1 80 ? -10.953 -7.746 7.156 1 97 80 ASN B N 1
ATOM 1771 C CA . ASN B 1 80 ? -10.609 -9 7.816 1 97 80 ASN B CA 1
ATOM 1772 C C . ASN B 1 80 ? -9.109 -9.133 8.016 1 97 80 ASN B C 1
ATOM 1774 O O . ASN B 1 80 ? -8.32 -8.797 7.129 1 97 80 ASN B O 1
ATOM 1778 N N . ARG B 1 81 ? -8.742 -9.695 9.141 1 95.56 81 ARG B N 1
ATOM 1779 C CA . ARG B 1 81 ? -7.34 -9.906 9.5 1 95.56 81 ARG B CA 1
ATOM 1780 C C . ARG B 1 81 ? -6.609 -10.703 8.422 1 95.56 81 ARG B C 1
ATOM 1782 O O . ARG B 1 81 ? -5.41 -10.508 8.203 1 95.56 81 ARG B O 1
ATOM 1789 N N . ALA B 1 82 ? -7.25 -11.508 7.695 1 93.56 82 ALA B N 1
ATOM 1790 C CA . ALA B 1 82 ? -6.672 -12.352 6.645 1 93.56 82 ALA B CA 1
ATOM 1791 C C . ALA B 1 82 ? -6.098 -11.5 5.52 1 93.56 82 ALA B C 1
ATOM 1793 O O . ALA B 1 82 ? -5.234 -11.953 4.762 1 93.56 82 ALA B O 1
ATOM 1794 N N . MET B 1 83 ? -6.562 -10.266 5.383 1 92.88 83 MET B N 1
ATOM 1795 C CA . MET B 1 83 ? -6.094 -9.375 4.324 1 92.88 83 MET B CA 1
ATOM 1796 C C . MET B 1 83 ? -4.688 -8.867 4.629 1 92.88 83 MET B C 1
ATOM 1798 O O . MET B 1 83 ? -4.047 -8.25 3.773 1 92.88 83 MET B O 1
ATOM 1802 N N . PHE B 1 84 ? -4.238 -9.125 5.762 1 93.62 84 PHE B N 1
ATOM 1803 C CA . PHE B 1 84 ? -2.912 -8.695 6.191 1 93.62 84 PHE B CA 1
ATOM 1804 C C . PHE B 1 84 ? -1.98 -9.891 6.348 1 93.62 84 PHE B C 1
ATOM 1806 O O . PHE B 1 84 ? -1.141 -9.914 7.246 1 93.62 84 PHE B O 1
ATOM 1813 N N . GLU B 1 85 ? -2.256 -10.75 5.492 1 82.81 85 GLU B N 1
ATOM 1814 C CA . GLU B 1 85 ? -1.43 -11.953 5.516 1 82.81 85 GLU B CA 1
ATOM 1815 C C . GLU B 1 85 ? 0.04 -11.617 5.277 1 82.81 85 GLU B C 1
ATOM 1817 O O . GLU B 1 85 ? 0.362 -10.781 4.434 1 82.81 85 GLU B O 1
ATOM 1822 N N . GLY B 1 86 ? 0.89 -12.203 6.051 1 81.56 86 GLY B N 1
ATOM 1823 C CA . GLY B 1 86 ? 2.318 -11.953 5.938 1 81.56 86 GLY B CA 1
ATOM 1824 C C . GLY B 1 86 ? 2.859 -11.07 7.039 1 81.56 86 GLY B C 1
ATOM 1825 O O . GLY B 1 86 ? 4.074 -10.945 7.203 1 81.56 86 GLY B O 1
ATOM 1826 N N . VAL B 1 87 ? 1.861 -10.43 7.645 1 86.5 87 VAL B N 1
ATOM 1827 C CA . VAL B 1 87 ? 2.277 -9.602 8.766 1 86.5 87 VAL B CA 1
ATOM 1828 C C . VAL B 1 87 ? 2.203 -10.406 10.062 1 86.5 87 VAL B C 1
ATOM 1830 O O . VAL B 1 87 ? 1.133 -10.891 10.438 1 86.5 87 VAL B O 1
ATOM 1833 N N . ASP B 1 88 ? 3.264 -10.664 10.703 1 85.25 88 ASP B N 1
ATOM 1834 C CA . ASP B 1 88 ? 3.342 -11.547 11.867 1 85.25 88 ASP B CA 1
ATOM 1835 C C . ASP B 1 88 ? 2.438 -11.047 12.992 1 85.25 88 ASP B C 1
ATOM 1837 O O . ASP B 1 88 ? 1.663 -11.82 13.562 1 85.25 88 ASP B O 1
ATOM 1841 N N . GLU B 1 89 ? 2.592 -9.773 13.344 1 91.44 89 GLU B N 1
ATOM 1842 C CA . GLU B 1 89 ? 1.775 -9.227 14.422 1 91.44 89 GLU B CA 1
ATOM 1843 C C . GLU B 1 89 ? 1.221 -7.855 14.055 1 91.44 89 GLU B C 1
ATOM 1845 O O . GLU B 1 89 ? 1.982 -6.93 13.773 1 91.44 89 GLU B O 1
ATOM 1850 N N . LEU B 1 90 ? -0.096 -7.82 14.07 1 95.12 90 LEU B N 1
ATOM 1851 C CA . LEU B 1 90 ? -0.764 -6.543 13.852 1 95.12 90 LEU B CA 1
ATOM 1852 C C . LEU B 1 90 ? -0.88 -5.762 15.156 1 95.12 90 LEU B C 1
ATOM 1854 O O . LEU B 1 90 ? -1.134 -6.344 16.219 1 95.12 90 LEU B O 1
ATOM 1858 N N . ALA B 1 91 ? -0.673 -4.516 15.07 1 96.5 91 ALA B N 1
ATOM 1859 C CA . ALA B 1 91 ? -0.808 -3.658 16.234 1 96.5 91 ALA B CA 1
ATOM 1860 C C . ALA B 1 91 ? -1.458 -2.328 15.875 1 96.5 91 ALA B C 1
ATOM 1862 O O . ALA B 1 91 ? -1.23 -1.798 14.781 1 96.5 91 ALA B O 1
ATOM 1863 N N . VAL B 1 92 ? -2.16 -1.776 16.906 1 97.38 92 VAL B N 1
ATOM 1864 C CA . VAL B 1 92 ? -2.738 -0.446 16.734 1 97.38 92 VAL B CA 1
ATOM 1865 C C . VAL B 1 92 ? -1.627 0.573 16.484 1 97.38 92 VAL B C 1
ATOM 1867 O O . VAL B 1 92 ? -0.581 0.531 17.141 1 97.38 92 VAL B O 1
ATOM 1870 N N . GLY B 1 93 ? -1.851 1.497 15.531 1 96.75 93 GLY B N 1
ATOM 1871 C CA . GLY B 1 93 ? -0.858 2.504 15.188 1 96.75 93 GLY B CA 1
ATOM 1872 C C . GLY B 1 93 ? 0.029 2.094 14.031 1 96.75 93 GLY B C 1
ATOM 1873 O O . GLY B 1 93 ? 0.747 2.926 13.469 1 96.75 93 GLY B O 1
ATOM 1874 N N . MET B 1 94 ? -0.024 0.814 13.633 1 96 94 MET B N 1
ATOM 1875 C CA . MET B 1 94 ? 0.74 0.301 12.5 1 96 94 MET B CA 1
ATOM 1876 C C . MET B 1 94 ? 0.256 0.92 11.195 1 96 94 MET B C 1
ATOM 1878 O O . MET B 1 94 ? -0.948 1.091 10.992 1 96 94 MET B O 1
ATOM 1882 N N . GLN B 1 95 ? 1.235 1.272 10.383 1 96.06 95 GLN B N 1
ATOM 1883 C CA . GLN B 1 95 ? 0.874 1.946 9.133 1 96.06 95 GLN B CA 1
ATOM 1884 C C . GLN B 1 95 ? 1.162 1.062 7.926 1 96.06 95 GLN B C 1
ATOM 1886 O O . GLN B 1 95 ? 2.156 0.333 7.906 1 96.06 95 GLN B O 1
ATOM 1891 N N . PHE B 1 96 ? 0.249 1.185 6.949 1 94.75 96 PHE B N 1
ATOM 1892 C CA . PHE B 1 96 ? 0.418 0.536 5.652 1 94.75 96 PHE B CA 1
ATOM 1893 C C . PHE B 1 96 ? 0.411 1.564 4.527 1 94.75 96 PHE B C 1
ATOM 1895 O O . PHE B 1 96 ? -0.374 2.514 4.551 1 94.75 96 PHE B O 1
ATOM 1902 N N . HIS B 1 97 ? 1.311 1.317 3.594 1 95.06 97 HIS B N 1
ATOM 1903 C CA . HIS B 1 97 ? 1.378 2.158 2.402 1 95.06 97 HIS B CA 1
ATOM 1904 C C . HIS B 1 97 ? 0.771 1.452 1.195 1 95.06 97 HIS B C 1
ATOM 1906 O O . HIS B 1 97 ? 1.259 0.4 0.776 1 95.06 97 HIS B O 1
ATOM 1912 N N . ALA B 1 98 ? -0.278 2.01 0.703 1 92.69 98 ALA B N 1
ATOM 1913 C CA . ALA B 1 98 ? -0.931 1.455 -0.48 1 92.69 98 ALA B CA 1
ATOM 1914 C C . ALA B 1 98 ? -0.601 2.277 -1.724 1 92.69 98 ALA B C 1
ATOM 1916 O O . ALA B 1 98 ? -0.839 3.486 -1.758 1 92.69 98 ALA B O 1
ATOM 1917 N N . SER B 1 99 ? -0.123 1.632 -2.736 1 93.69 99 SER B N 1
ATOM 1918 C CA . SER B 1 99 ? 0.236 2.314 -3.977 1 93.69 99 SER B CA 1
ATOM 1919 C C . SER B 1 99 ? -0.601 1.811 -5.148 1 93.69 99 SER B C 1
ATOM 1921 O O . SER B 1 99 ? -0.849 0.609 -5.27 1 93.69 99 SER B O 1
ATOM 1923 N N . GLY B 1 100 ? -1.053 2.779 -5.926 1 91 100 GLY B N 1
ATOM 1924 C CA . GLY B 1 100 ? -1.792 2.441 -7.129 1 91 100 GLY B CA 1
ATOM 1925 C C . GLY B 1 100 ? -0.925 2.41 -8.375 1 91 100 GLY B C 1
ATOM 1926 O O . GLY B 1 100 ? 0.272 2.697 -8.312 1 91 100 GLY B O 1
ATOM 1927 N N . PRO B 1 101 ? -1.562 2.068 -9.523 1 89 101 PRO B N 1
ATOM 1928 C CA . PRO B 1 101 ? -0.824 1.948 -10.781 1 89 101 PRO B CA 1
ATOM 1929 C C . PRO B 1 101 ? -0.275 3.285 -11.273 1 89 101 PRO B C 1
ATOM 1931 O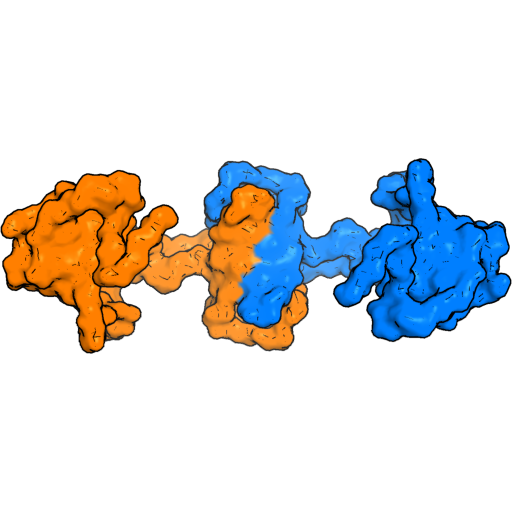 O . PRO B 1 101 ? 0.737 3.32 -11.977 1 89 101 PRO B O 1
ATOM 1934 N N . ASP B 1 102 ? -0.762 4.332 -10.914 1 89.31 102 ASP B N 1
ATOM 1935 C CA . ASP B 1 102 ? -0.343 5.656 -11.367 1 89.31 102 ASP B CA 1
ATOM 1936 C C . ASP B 1 102 ? 0.711 6.246 -10.43 1 89.31 102 ASP B C 1
ATOM 1938 O O . ASP B 1 102 ? 1.123 7.395 -10.594 1 89.31 102 ASP B O 1
ATOM 1942 N N . GLY B 1 103 ? 1.023 5.484 -9.445 1 89.88 103 GLY B N 1
ATOM 1943 C CA . GLY B 1 103 ? 2.025 5.949 -8.5 1 89.88 103 GLY B CA 1
ATOM 1944 C C . GLY B 1 103 ? 1.429 6.668 -7.305 1 89.88 103 GLY B C 1
ATOM 1945 O O . GLY B 1 103 ? 2.156 7.121 -6.418 1 89.88 103 GLY B O 1
ATOM 1946 N N . SER B 1 104 ? 0.192 6.773 -7.258 1 89.75 104 SER B N 1
ATOM 1947 C CA . SER B 1 104 ? -0.448 7.348 -6.078 1 89.75 104 SER B CA 1
ATOM 1948 C C . SER B 1 104 ? -0.149 6.523 -4.832 1 89.75 104 SER B C 1
ATOM 1950 O O . SER B 1 104 ? 0.051 5.309 -4.914 1 89.75 104 SER B O 1
ATOM 1952 N N . MET B 1 105 ? -0.021 7.242 -3.74 1 90.81 105 MET B N 1
ATOM 1953 C CA . MET B 1 105 ? 0.249 6.57 -2.473 1 90.81 105 MET B CA 1
ATOM 1954 C C . MET B 1 105 ? -0.782 6.957 -1.419 1 90.81 105 MET B C 1
ATOM 1956 O O . MET B 1 105 ? -1.163 8.125 -1.317 1 90.81 105 MET B O 1
ATOM 1960 N N . GLN B 1 106 ? -1.292 5.965 -0.767 1 90.94 106 GLN B N 1
ATOM 1961 C CA . GLN B 1 106 ? -2.176 6.156 0.377 1 90.94 106 GLN B CA 1
ATOM 1962 C C . GLN B 1 106 ? -1.614 5.48 1.625 1 90.94 106 GLN B C 1
ATOM 1964 O O . GLN B 1 106 ? -1.073 4.375 1.549 1 90.94 106 GLN B O 1
ATOM 1969 N N . ILE B 1 107 ? -1.783 6.203 2.668 1 94.5 107 ILE B N 1
ATOM 1970 C CA . ILE B 1 107 ? -1.378 5.633 3.947 1 94.5 107 ILE B CA 1
ATOM 1971 C C . ILE B 1 1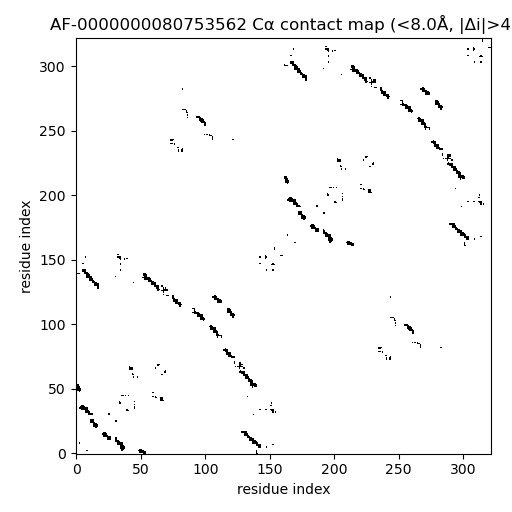07 ? -2.613 5.309 4.785 1 94.5 107 ILE B C 1
ATOM 1973 O O . ILE B 1 107 ? -3.525 6.133 4.898 1 94.5 107 ILE B O 1
ATOM 1977 N N . VAL B 1 108 ? -2.643 4.148 5.254 1 96.06 108 VAL B N 1
ATOM 1978 C CA . VAL B 1 108 ? -3.695 3.777 6.191 1 96.06 108 VAL B CA 1
ATOM 1979 C C . VAL B 1 108 ? -3.074 3.293 7.5 1 96.06 108 VAL B C 1
ATOM 1981 O O . VAL B 1 108 ? -2.002 2.684 7.5 1 96.06 108 VAL B O 1
ATOM 1984 N N . THR B 1 109 ? -3.773 3.621 8.594 1 97.69 109 THR B N 1
ATOM 1985 C CA . THR B 1 109 ? -3.289 3.266 9.922 1 97.69 109 THR B CA 1
ATOM 1986 C C . THR B 1 109 ? -4.281 2.346 10.633 1 97.69 109 THR B C 1
ATOM 1988 O O . THR B 1 109 ? -5.492 2.564 10.57 1 97.69 109 THR B O 1
ATOM 1991 N N . ILE B 1 110 ? -3.754 1.286 11.289 1 97.88 110 ILE B N 1
ATOM 1992 C CA . ILE B 1 110 ? -4.637 0.448 12.094 1 97.88 110 ILE B CA 1
ATOM 1993 C C . ILE B 1 110 ? -5.105 1.226 13.328 1 97.88 110 ILE B C 1
ATOM 1995 O O . ILE B 1 110 ? -4.289 1.68 14.133 1 97.88 110 ILE B O 1
ATOM 1999 N N . ARG B 1 111 ? -6.371 1.329 13.461 1 98.06 111 ARG B N 1
ATOM 2000 C CA . ARG B 1 111 ? -6.969 2.109 14.539 1 98.06 111 ARG B CA 1
ATOM 2001 C C . ARG B 1 111 ? -7.461 1.204 15.656 1 98.06 111 ARG B C 1
ATOM 2003 O O . ARG B 1 111 ? -7.457 1.598 16.828 1 98.06 111 ARG B O 1
ATOM 2010 N N . ASP B 1 112 ? -7.938 0.002 15.281 1 98.25 112 ASP B N 1
ATOM 2011 C CA . ASP B 1 112 ? -8.523 -0.922 16.25 1 98.25 112 ASP B CA 1
ATOM 2012 C C . ASP B 1 112 ? -8.406 -2.367 15.766 1 98.25 112 ASP B C 1
ATOM 2014 O O . ASP B 1 112 ? -8.43 -2.629 14.562 1 98.25 112 ASP B O 1
ATOM 2018 N N . LEU B 1 113 ? -8.234 -3.264 16.719 1 98.06 113 LEU B N 1
ATOM 2019 C CA . LEU B 1 113 ? -8.219 -4.703 16.484 1 98.06 113 LEU B CA 1
ATOM 2020 C C . LEU B 1 113 ? -9.25 -5.41 17.359 1 98.06 113 LEU B C 1
ATOM 2022 O O . LEU B 1 113 ? -9.25 -5.246 18.578 1 98.06 113 LEU B O 1
ATOM 2026 N N . ASP B 1 114 ? -10.109 -6.117 16.734 1 97.75 114 ASP B N 1
ATOM 2027 C CA . ASP B 1 114 ? -11.133 -6.891 17.438 1 97.75 114 ASP B CA 1
ATOM 2028 C C . ASP B 1 114 ? -11.336 -8.258 16.781 1 97.75 114 ASP B C 1
ATOM 2030 O O . ASP B 1 114 ? -12.172 -8.406 15.891 1 97.75 114 ASP B O 1
ATOM 2034 N N . GLY B 1 115 ? -10.625 -9.312 17.344 1 95.81 115 GLY B N 1
ATOM 2035 C CA . GLY B 1 115 ? -10.656 -10.617 16.703 1 95.81 115 GLY B CA 1
ATOM 2036 C C . GLY B 1 115 ? -10.148 -10.594 15.281 1 95.81 115 GLY B C 1
ATOM 2037 O O . GLY B 1 115 ? -9.008 -10.219 15.031 1 95.81 115 GLY B O 1
ATOM 2038 N N . ASP B 1 116 ? -11.039 -10.852 14.359 1 96.19 116 ASP B N 1
ATOM 2039 C CA . ASP B 1 116 ? -10.641 -10.891 12.953 1 96.19 116 ASP B CA 1
ATOM 2040 C C . ASP B 1 116 ? -10.883 -9.547 12.273 1 96.19 116 ASP B C 1
ATOM 2042 O O . ASP B 1 116 ? -10.516 -9.359 11.109 1 96.19 116 ASP B O 1
ATOM 2046 N N . ASP B 1 117 ? -11.469 -8.672 13.062 1 97.56 117 ASP B N 1
ATOM 2047 C CA . ASP B 1 117 ? -11.789 -7.371 12.477 1 97.56 117 ASP B CA 1
ATOM 2048 C C . ASP B 1 117 ? -10.664 -6.371 12.711 1 97.56 117 ASP B C 1
ATOM 2050 O O . ASP B 1 117 ? -10.281 -6.113 13.859 1 97.56 117 ASP B O 1
ATOM 2054 N N . VAL B 1 118 ? -10.18 -5.852 11.609 1 97.88 118 VAL B N 1
ATOM 2055 C CA . VAL B 1 118 ? -9.156 -4.812 11.656 1 97.88 118 VAL B CA 1
ATOM 2056 C C . VAL B 1 118 ? -9.727 -3.498 11.125 1 97.88 118 VAL B C 1
ATOM 2058 O O . VAL B 1 118 ? -10.086 -3.396 9.953 1 97.88 118 VAL B O 1
ATOM 2061 N N . THR B 1 119 ? -9.797 -2.51 11.992 1 98.31 119 THR B N 1
ATOM 2062 C CA . THR B 1 119 ? -10.266 -1.199 11.562 1 98.31 119 THR B CA 1
ATOM 2063 C C . THR B 1 119 ? -9.094 -0.33 11.109 1 98.31 119 THR B C 1
ATOM 2065 O O . THR B 1 119 ? -8.141 -0.113 11.859 1 98.31 119 THR B O 1
ATOM 2068 N N . VAL B 1 120 ? -9.195 0.16 9.883 1 97.69 120 VAL B N 1
ATOM 2069 C CA . VAL B 1 120 ? -8.148 0.998 9.312 1 97.69 120 VAL B CA 1
ATOM 2070 C C . VAL B 1 120 ? -8.68 2.406 9.07 1 97.69 120 VAL B C 1
ATOM 2072 O O . VAL B 1 120 ? -9.883 2.594 8.867 1 97.69 120 VAL B O 1
ATOM 2075 N N . ASP B 1 121 ? -7.762 3.344 9.188 1 97.94 121 ASP B N 1
ATOM 2076 C CA . ASP B 1 121 ? -8.094 4.762 9.086 1 97.94 121 ASP B CA 1
ATOM 2077 C C . ASP B 1 121 ? -7.188 5.469 8.078 1 97.94 121 ASP B C 1
ATOM 2079 O O . ASP B 1 121 ? -5.969 5.5 8.25 1 97.94 121 ASP B O 1
ATOM 2083 N 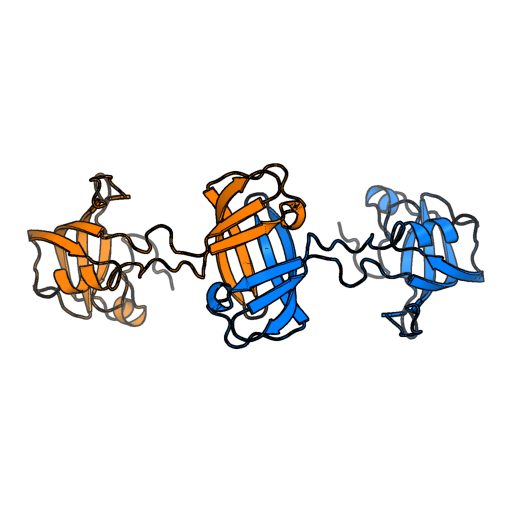N . GLY B 1 122 ? -7.734 6.062 7.051 1 96.62 122 GLY B N 1
ATOM 2084 C 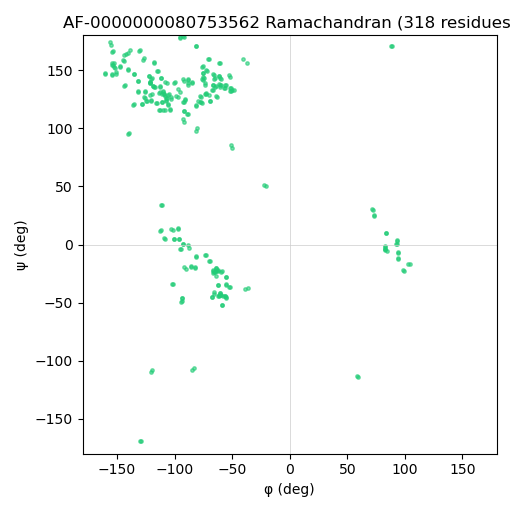CA . GLY B 1 122 ? -6.988 6.758 6.016 1 96.62 122 GLY B CA 1
ATOM 2085 C C . GLY B 1 122 ? -6.902 8.258 6.246 1 96.62 122 GLY B C 1
ATOM 2086 O O . GLY B 1 122 ? -6.402 8.992 5.398 1 96.62 122 GLY B O 1
ATOM 2087 N N . ASN B 1 123 ? -7.391 8.75 7.352 1 97.12 123 ASN B N 1
ATOM 2088 C CA . ASN B 1 123 ? -7.297 10.172 7.672 1 97.12 123 ASN B CA 1
ATOM 2089 C C . ASN B 1 123 ? -5.887 10.555 8.109 1 97.12 123 ASN B C 1
ATOM 2091 O O . ASN B 1 123 ? -5.152 9.734 8.656 1 97.12 123 ASN B O 1
ATOM 2095 N N . HIS B 1 124 ? -5.539 11.844 7.75 1 95.38 124 HIS B N 1
ATOM 2096 C CA . HIS B 1 124 ? -4.363 12.375 8.43 1 95.38 124 HIS B CA 1
ATOM 2097 C C . HIS B 1 124 ? -4.496 12.25 9.938 1 95.38 124 HIS B C 1
ATOM 2099 O O . HIS B 1 124 ? -5.57 12.484 10.492 1 95.38 124 HIS B O 1
ATOM 2105 N N . PRO B 1 125 ? -3.447 12.016 10.641 1 94.62 125 PRO B N 1
ATOM 2106 C CA . PRO B 1 125 ? -3.52 11.797 12.086 1 94.62 125 PRO B CA 1
ATOM 2107 C C . PRO B 1 125 ? -4.109 12.992 12.828 1 94.62 125 PRO B C 1
ATOM 2109 O O . PRO B 1 125 ? -4.727 12.828 13.883 1 94.62 125 PRO B O 1
ATOM 2112 N N . LEU B 1 126 ? -4.035 14.18 12.242 1 96.44 126 LEU B N 1
ATOM 2113 C CA . LEU B 1 126 ? -4.484 15.391 12.93 1 96.44 126 LEU B CA 1
ATOM 2114 C C . LEU B 1 126 ? -5.781 15.914 12.32 1 96.44 126 LEU B C 1
ATOM 2116 O O . LEU B 1 126 ? -6.25 17 12.68 1 96.44 126 LEU B O 1
ATOM 2120 N N . ALA B 1 127 ? -6.266 15.164 11.406 1 97.31 127 ALA B N 1
ATOM 2121 C CA . ALA B 1 127 ? -7.543 15.562 10.82 1 97.31 127 ALA B CA 1
ATOM 2122 C C . ALA B 1 127 ? -8.609 15.742 11.891 1 97.31 127 ALA B C 1
ATOM 2124 O O . ALA B 1 127 ? -8.703 14.938 12.82 1 97.31 127 ALA B O 1
ATOM 2125 N N . GLY B 1 128 ? -9.383 16.812 11.727 1 97.62 128 GLY B N 1
ATOM 2126 C CA . GLY B 1 128 ? -10.5 17.094 12.625 1 97.62 128 GLY B CA 1
ATOM 2127 C C . GLY B 1 128 ? -10.078 17.797 13.898 1 97.62 128 GLY B C 1
ATOM 2128 O O . GLY B 1 128 ? -10.93 18.156 14.719 1 97.62 128 GLY B O 1
ATOM 2129 N N . GLN B 1 129 ? -8.859 17.984 14.062 1 97.5 129 GLN B N 1
ATOM 2130 C CA . GLN B 1 129 ? -8.391 18.594 15.305 1 97.5 129 GLN B CA 1
ATOM 2131 C C . GLN B 1 129 ? -8.172 20.094 15.133 1 97.5 129 GLN B C 1
ATOM 2133 O O . GLN B 1 129 ? -7.641 20.531 14.117 1 97.5 129 GLN B O 1
ATOM 2138 N N . ARG B 1 130 ? -8.648 20.812 16.062 1 98.25 130 ARG B N 1
ATOM 2139 C CA . ARG B 1 130 ? -8.234 22.203 16.188 1 98.25 130 ARG B CA 1
ATOM 2140 C C . ARG B 1 130 ? -6.812 22.312 16.719 1 98.25 130 ARG B C 1
ATOM 2142 O O . ARG B 1 130 ? -6.457 21.672 17.703 1 98.25 130 ARG B O 1
ATOM 2149 N N . LEU B 1 131 ? -6.004 23.078 16.078 1 98.62 131 LEU B N 1
ATOM 2150 C CA . LEU B 1 131 ? -4.594 23.234 16.422 1 98.62 131 LEU B CA 1
ATOM 2151 C C . LEU B 1 131 ? -4.324 24.609 17.031 1 98.62 131 LEU B C 1
ATOM 2153 O O . LEU B 1 131 ? -4.859 25.609 16.562 1 98.62 131 LEU B O 1
ATOM 2157 N N . ASN B 1 132 ? -3.492 24.594 18.031 1 98.75 132 ASN B N 1
ATOM 2158 C CA . ASN B 1 132 ? -3.127 25.844 18.688 1 98.75 132 ASN B CA 1
ATOM 2159 C C . ASN B 1 132 ? -1.641 26.156 18.531 1 98.75 132 ASN B C 1
ATOM 2161 O O . ASN B 1 132 ? -0.793 25.375 18.984 1 98.75 132 ASN B O 1
ATOM 2165 N N . PHE B 1 133 ? -1.408 27.281 17.969 1 98.69 133 PHE B N 1
ATOM 2166 C CA . PHE B 1 133 ? -0.026 27.688 17.75 1 98.69 133 PHE B CA 1
ATOM 2167 C C . PHE B 1 133 ? 0.342 28.859 18.656 1 98.69 133 PHE B C 1
ATOM 2169 O O . PHE B 1 133 ? -0.438 29.797 18.812 1 98.69 133 PHE B O 1
ATOM 2176 N N . GLN B 1 134 ? 1.424 28.766 19.297 1 98.56 134 GLN B N 1
ATOM 2177 C CA . GLN B 1 134 ? 2.166 29.906 19.844 1 98.56 134 GLN B CA 1
ATOM 2178 C C . GLN B 1 134 ? 3.416 30.188 19.016 1 98.56 134 GLN B C 1
ATOM 2180 O O . GLN B 1 134 ? 4.309 29.344 18.922 1 98.56 134 GLN B O 1
ATOM 2185 N N . VAL B 1 135 ? 3.52 31.406 18.453 1 98.62 135 VAL B N 1
ATOM 2186 C CA . VAL B 1 135 ? 4.562 31.656 17.469 1 98.62 135 VAL B CA 1
ATOM 2187 C C . VAL B 1 135 ? 5.293 32.969 17.812 1 98.62 135 VAL B C 1
ATOM 2189 O O . VAL B 1 135 ? 4.672 33.938 18.281 1 98.62 135 VAL B O 1
ATOM 2192 N N . LYS B 1 136 ? 6.52 32.906 17.625 1 98.62 136 LYS B N 1
ATOM 2193 C CA . LYS B 1 136 ? 7.359 34.094 17.609 1 98.62 136 LYS B CA 1
ATOM 2194 C C . LYS B 1 136 ? 8.078 34.25 16.281 1 98.62 136 LYS B C 1
ATOM 2196 O O . LYS B 1 136 ? 8.773 33.344 15.836 1 98.62 136 LYS B O 1
ATOM 2201 N N . VAL B 1 137 ? 7.891 35.375 15.648 1 98.75 137 VAL B N 1
ATOM 2202 C CA . VAL B 1 137 ? 8.586 35.656 14.398 1 98.75 137 VAL B CA 1
ATOM 2203 C C . VAL B 1 137 ? 10.031 36.031 14.68 1 98.75 137 VAL B C 1
ATOM 2205 O O . VAL B 1 137 ? 10.281 37.062 15.352 1 98.75 137 VAL B O 1
ATOM 2208 N N . VAL B 1 138 ? 10.914 35.312 14.125 1 98.38 138 VAL B N 1
ATOM 2209 C CA . VAL B 1 138 ? 12.328 35.531 14.438 1 98.38 138 VAL B CA 1
ATOM 2210 C C . VAL B 1 138 ? 12.945 36.469 13.398 1 98.38 138 VAL B C 1
ATOM 2212 O O . VAL B 1 138 ? 13.633 37.406 13.758 1 98.38 138 VAL B O 1
ATOM 2215 N N . SER B 1 139 ? 12.727 36.156 12.133 1 98.12 139 SER B N 1
ATOM 2216 C CA . SER B 1 139 ? 13.266 37 11.086 1 98.12 139 SER B CA 1
ATOM 2217 C C . SER B 1 139 ? 12.398 36.938 9.828 1 98.12 139 SER B C 1
ATOM 2219 O O . SER B 1 139 ? 11.648 36 9.625 1 98.12 139 SER B O 1
ATOM 2221 N N . VAL B 1 140 ? 12.43 38 9.094 1 98.56 140 VAL B N 1
ATOM 2222 C CA . VAL B 1 140 ? 11.789 38.125 7.785 1 98.56 140 VAL B CA 1
ATOM 2223 C C . VAL B 1 140 ? 12.773 38.719 6.781 1 98.56 140 VAL B C 1
ATOM 2225 O O . VAL B 1 140 ? 13.406 39.75 7.066 1 98.56 140 VAL B O 1
ATOM 2228 N N . ARG B 1 141 ? 12.875 38.125 5.664 1 97.94 141 ARG B N 1
ATOM 2229 C CA . ARG B 1 141 ? 13.711 38.656 4.602 1 97.94 141 ARG B CA 1
ATOM 2230 C C . ARG B 1 141 ? 13.086 38.406 3.23 1 97.94 141 ARG B C 1
ATOM 2232 O O . ARG B 1 141 ? 12.172 37.594 3.105 1 97.94 141 ARG B O 1
ATOM 2239 N N . ASP B 1 142 ? 13.578 39.125 2.285 1 97.69 142 ASP B N 1
ATOM 2240 C CA . ASP B 1 142 ? 13.195 38.812 0.917 1 97.69 142 ASP B CA 1
ATOM 2241 C C . ASP B 1 142 ? 13.719 37.406 0.523 1 97.69 142 ASP B C 1
ATOM 2243 O O . ASP B 1 142 ? 14.859 37.062 0.841 1 97.69 142 ASP B O 1
ATOM 2247 N N . ALA B 1 143 ? 12.883 36.688 -0.091 1 97.19 143 ALA B N 1
ATOM 2248 C CA . ALA B 1 143 ? 13.359 35.406 -0.585 1 97.19 143 ALA B CA 1
ATOM 2249 C C . ALA B 1 143 ? 14.25 35.594 -1.815 1 97.19 143 ALA B C 1
ATOM 2251 O O . ALA B 1 143 ? 14.023 36.5 -2.623 1 97.19 143 ALA B O 1
ATOM 2252 N N . HIS B 1 144 ? 15.242 34.781 -1.896 1 95.88 144 HIS B N 1
ATOM 2253 C CA . HIS B 1 144 ? 16.047 34.781 -3.111 1 95.88 144 HIS B CA 1
ATOM 2254 C C . HIS B 1 144 ? 15.242 34.312 -4.316 1 95.88 144 HIS B C 1
ATOM 2256 O O . HIS B 1 144 ? 14.391 33.438 -4.191 1 95.88 144 HIS B O 1
ATOM 2262 N N . PRO B 1 145 ? 15.539 34.875 -5.473 1 96 145 PRO B N 1
ATOM 2263 C CA . PRO B 1 145 ? 14.812 34.469 -6.676 1 96 145 PRO B CA 1
ATOM 2264 C C . PRO B 1 145 ? 14.828 32.938 -6.875 1 96 145 PRO B C 1
ATOM 2266 O O . PRO B 1 145 ? 13.828 32.375 -7.312 1 96 145 PRO B O 1
ATOM 2269 N N . GLU B 1 146 ? 15.898 32.375 -6.539 1 95.31 146 GLU B N 1
ATOM 2270 C CA . GLU B 1 146 ? 16.016 30.922 -6.668 1 95.31 146 GLU B CA 1
ATOM 2271 C C . GLU B 1 146 ? 15.062 30.219 -5.707 1 95.31 146 GLU B C 1
ATOM 2273 O O . GLU B 1 146 ? 14.484 29.188 -6.047 1 95.31 146 GLU B O 1
ATOM 2278 N N . GLU B 1 147 ? 14.969 30.672 -4.547 1 96.19 147 GLU B N 1
ATOM 2279 C CA . GLU B 1 147 ? 14.055 30.094 -3.559 1 96.19 147 GLU B CA 1
ATOM 2280 C C . GLU B 1 147 ? 12.609 30.188 -4.027 1 96.19 147 GLU B C 1
ATOM 2282 O O . GLU B 1 147 ? 11.836 29.25 -3.859 1 96.19 147 GLU B O 1
ATOM 2287 N N . ILE B 1 148 ? 12.266 31.359 -4.574 1 95.88 148 ILE B N 1
ATOM 2288 C CA . ILE B 1 148 ? 10.922 31.562 -5.102 1 95.88 148 ILE B CA 1
ATOM 2289 C C . ILE B 1 148 ? 10.656 30.578 -6.238 1 95.88 148 ILE B C 1
ATOM 2291 O O . ILE B 1 148 ? 9.617 29.922 -6.262 1 95.88 148 ILE B O 1
ATOM 2295 N N . ALA B 1 149 ? 11.641 30.438 -7.117 1 95.38 149 ALA B N 1
ATOM 2296 C CA . ALA B 1 149 ? 11.5 29.531 -8.266 1 95.38 149 ALA B CA 1
ATOM 2297 C C . ALA B 1 149 ? 11.32 28.094 -7.809 1 95.38 149 ALA B C 1
ATOM 2299 O O . ALA B 1 149 ? 10.555 27.328 -8.414 1 95.38 149 ALA B O 1
ATOM 2300 N N . HIS B 1 150 ? 12.031 27.812 -6.672 1 95.25 150 HIS B N 1
ATOM 2301 C CA . HIS B 1 150 ? 11.977 26.453 -6.172 1 95.25 150 HIS B CA 1
ATOM 2302 C C . HIS B 1 150 ? 10.766 26.234 -5.273 1 95.25 150 HIS B C 1
ATOM 2304 O O . HIS B 1 150 ? 10.375 25.094 -5.012 1 95.25 150 HIS B O 1
ATOM 2310 N N . GLY B 1 151 ? 10.227 27.312 -4.785 1 95.38 151 GLY B N 1
ATOM 2311 C CA . GLY B 1 151 ? 9.023 27.234 -3.977 1 95.38 151 GLY B CA 1
ATOM 2312 C C . GLY B 1 151 ? 9.297 26.922 -2.52 1 95.38 151 GLY B C 1
ATOM 2313 O O . GLY B 1 151 ? 8.391 26.562 -1.771 1 95.38 151 GLY B O 1
ATOM 2314 N N . HIS B 1 152 ? 10.578 26.953 -2.105 1 95.06 152 HIS B N 1
ATOM 2315 C CA . HIS B 1 152 ? 10.93 26.734 -0.709 1 95.06 152 HIS B CA 1
ATOM 2316 C C . HIS B 1 152 ? 12.25 27.422 -0.363 1 95.06 152 HIS B C 1
ATOM 2318 O O . HIS B 1 152 ? 13 27.828 -1.255 1 95.06 152 HIS B O 1
ATOM 2324 N N . ILE B 1 153 ? 12.523 27.516 0.962 1 94 153 ILE B N 1
ATOM 2325 C CA . ILE B 1 153 ? 13.758 28.141 1.433 1 94 153 ILE B CA 1
ATOM 2326 C C . ILE B 1 153 ? 14.867 27.094 1.526 1 94 153 ILE B C 1
ATOM 2328 O O . ILE B 1 153 ? 14.633 25.969 1.979 1 94 153 ILE B O 1
ATOM 2332 N N . HIS B 1 154 ? 16.078 27.406 1.124 1 83.81 154 HIS B N 1
ATOM 2333 C CA . HIS B 1 154 ? 17.219 26.484 1.175 1 83.81 154 HIS B CA 1
ATOM 2334 C C . HIS B 1 154 ? 17.828 26.453 2.57 1 83.81 154 HIS B C 1
ATOM 2336 O O . HIS B 1 154 ? 17.984 27.5 3.213 1 83.81 154 HIS B O 1
ATOM 2342 N N . GLY B 1 155 ? 17.531 25.469 3.504 1 66.12 155 GLY B N 1
ATOM 2343 C CA . GLY B 1 155 ? 18.172 25.391 4.812 1 66.12 155 GLY B CA 1
ATOM 2344 C C . GLY B 1 155 ? 19.641 25.766 4.789 1 66.12 155 GLY B C 1
ATOM 2345 O O . GLY B 1 155 ? 20.219 25.969 3.721 1 66.12 155 GLY B O 1
ATOM 2346 N N . ALA B 1 156 ? 20.109 26.203 6.074 1 53.34 156 ALA B N 1
ATOM 2347 C CA . ALA B 1 156 ? 21.531 26.516 6.176 1 53.34 156 ALA B CA 1
ATOM 2348 C C . ALA B 1 156 ? 22.359 25.562 5.324 1 53.34 156 ALA B C 1
ATOM 2350 O O . ALA B 1 156 ? 23.453 25.906 4.883 1 53.34 156 ALA B O 1
ATOM 2351 N N . GLY B 1 157 ? 22.047 24.234 5.199 1 46.5 157 GLY B N 1
ATOM 2352 C CA . GLY B 1 157 ? 22.859 23.297 4.43 1 46.5 157 GLY B CA 1
ATOM 2353 C C . GLY B 1 157 ? 22.516 23.297 2.949 1 46.5 157 GLY B C 1
ATOM 2354 O O . GLY B 1 157 ? 23.328 23.734 2.129 1 46.5 157 GLY B O 1
ATOM 2355 N N . GLY B 1 158 ? 21.766 22.188 2.129 1 41.62 158 GLY B N 1
ATOM 2356 C CA . GLY B 1 158 ? 21.891 21.703 0.76 1 41.62 158 GLY B CA 1
ATOM 2357 C C . GLY B 1 158 ? 20.953 22.406 -0.206 1 41.62 158 GLY B C 1
ATOM 2358 O O . GLY B 1 158 ? 19.953 23 0.207 1 41.62 158 GLY B O 1
ATOM 2359 N N . HIS B 1 159 ? 21.438 23.297 -1.117 1 43.88 159 HIS B N 1
ATOM 2360 C CA . HIS B 1 159 ? 20.938 23.594 -2.453 1 43.88 159 HIS B CA 1
ATOM 2361 C C . HIS B 1 159 ? 20.078 22.453 -2.988 1 43.88 159 HIS B C 1
ATOM 2363 O O . HIS B 1 159 ? 20.594 21.375 -3.283 1 43.88 159 HIS B O 1
ATOM 2369 N N . HIS B 1 160 ? 19.172 22 -2.283 1 42.12 160 HIS B N 1
ATOM 2370 C CA . HIS B 1 160 ? 18.562 20.875 -2.986 1 42.12 160 HIS B CA 1
ATOM 2371 C C . HIS B 1 160 ? 18.188 21.266 -4.414 1 42.12 160 HIS B C 1
ATOM 2373 O O . HIS B 1 160 ? 17.375 22.172 -4.625 1 42.12 160 HIS B O 1
ATOM 2379 N N . HIS B 1 161 ? 19.125 21.203 -5.555 1 34.84 161 HIS B N 1
ATOM 2380 C CA . HIS B 1 161 ? 18.859 21.297 -6.984 1 34.84 161 HIS B CA 1
ATOM 2381 C C . HIS B 1 161 ? 17.734 20.359 -7.402 1 34.84 161 HIS B C 1
ATOM 2383 O O . HIS B 1 161 ? 17.562 19.281 -6.82 1 34.84 161 HIS B O 1
#